Protein AF-A0A0D3KZB8-F1 (afdb_monomer)

pLDDT: mean 90.01, std 15.64, range [42.12, 98.81]

Solvent-accessible surface area (backbone atoms only — not comparable to full-atom values): 9915 Å² total; per-residue (Å²): 130,76,72,60,60,59,52,54,53,51,51,53,48,53,64,70,62,58,71,72,73,90,69,55,38,27,37,38,36,50,55,79,58,59,45,98,85,57,46,60,34,68,59,34,46,51,38,50,52,54,50,48,52,53,46,51,57,36,43,76,73,76,40,82,42,36,36,33,24,31,18,12,51,45,88,86,52,85,55,51,58,49,99,87,66,48,74,46,30,48,7,55,47,50,44,54,53,40,43,75,70,70,46,58,68,94,38,53,41,71,32,47,83,20,42,48,75,64,42,26,42,46,48,44,37,67,72,53,41,70,78,32,84,82,50,32,34,36,34,39,32,38,37,53,92,47,39,70,62,48,50,59,46,40,48,38,48,73,75,62,46,80,85,68,64,93,69,71,71,51,77,47,78,47,70,34,75,119

Structure (mmCIF, N/CA/C/O backbone):
data_AF-A0A0D3KZB8-F1
#
_entry.id   AF-A0A0D3KZB8-F1
#
loop_
_atom_site.group_PDB
_atom_site.id
_atom_site.type_symbol
_atom_site.label_atom_id
_atom_site.label_alt_id
_atom_site.label_comp_id
_atom_site.label_asym_id
_atom_site.label_entity_id
_atom_site.label_seq_id
_atom_site.pdbx_PDB_ins_code
_atom_site.Cartn_x
_atom_site.Cartn_y
_atom_site.Cartn_z
_atom_site.occupancy
_atom_site.B_iso_or_equiv
_atom_site.auth_seq_id
_atom_site.auth_comp_id
_atom_site.auth_asym_id
_atom_site.auth_atom_id
_atom_site.pdbx_PDB_model_num
ATOM 1 N N . MET A 1 1 ? -41.607 17.344 26.161 1.00 55.06 1 MET A N 1
ATOM 2 C CA . MET A 1 1 ? -40.240 17.823 25.842 1.00 55.06 1 MET A CA 1
ATOM 3 C C . MET A 1 1 ? -39.107 16.917 26.353 1.00 55.06 1 MET A C 1
ATOM 5 O O . MET A 1 1 ? -38.012 17.006 25.826 1.00 55.06 1 MET A O 1
ATOM 9 N N . PHE A 1 2 ? 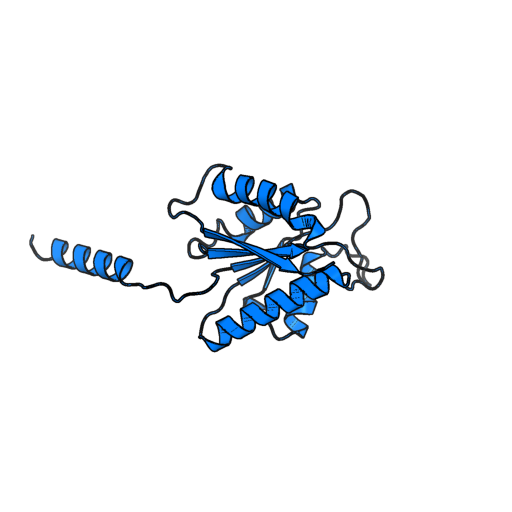-39.347 16.001 27.304 1.00 50.31 2 PHE A N 1
ATOM 10 C CA . PHE A 1 2 ? -38.291 15.230 27.991 1.00 50.31 2 PHE A CA 1
ATOM 11 C C . PHE A 1 2 ? -37.799 13.946 27.273 1.00 50.31 2 PHE A C 1
ATOM 13 O O . PHE A 1 2 ? -36.762 13.401 27.630 1.00 50.31 2 PHE A O 1
ATOM 20 N N . ARG A 1 3 ? -38.507 13.453 26.240 1.00 44.88 3 ARG A N 1
ATOM 21 C CA . ARG A 1 3 ? -38.150 12.202 25.522 1.00 44.88 3 ARG A CA 1
ATOM 22 C C . ARG A 1 3 ? -37.025 12.353 24.488 1.00 44.88 3 ARG A C 1
ATOM 24 O O . ARG A 1 3 ? -36.380 11.364 24.166 1.00 44.88 3 ARG A O 1
ATOM 31 N N . TRP A 1 4 ? -36.758 13.565 24.001 1.00 42.12 4 TRP A N 1
ATOM 32 C CA . TRP A 1 4 ? -35.741 13.806 22.965 1.00 42.12 4 TRP A CA 1
ATOM 33 C C . TRP A 1 4 ? -34.313 13.853 23.530 1.00 42.12 4 TRP A C 1
ATOM 35 O O . TRP A 1 4 ? -33.384 13.356 22.901 1.00 42.12 4 TRP A O 1
ATOM 45 N N . PHE A 1 5 ? -34.146 14.359 24.756 1.00 47.75 5 PHE A N 1
ATOM 46 C CA . PHE A 1 5 ? -32.839 14.460 25.417 1.00 47.75 5 PHE A CA 1
ATOM 47 C C . PHE A 1 5 ? -32.249 13.098 25.808 1.00 47.75 5 PHE A C 1
ATOM 49 O O . PHE A 1 5 ? -31.052 12.877 25.653 1.00 47.75 5 PHE A O 1
ATOM 56 N N . VAL A 1 6 ? -33.088 12.159 26.255 1.00 52.50 6 VAL A N 1
ATOM 57 C CA . VAL A 1 6 ? -32.642 10.803 26.626 1.00 52.50 6 VAL A CA 1
ATOM 58 C C . VAL A 1 6 ? -32.184 10.010 25.394 1.00 52.50 6 VAL A C 1
ATOM 60 O O . VAL A 1 6 ? -31.231 9.242 25.474 1.00 52.50 6 VAL A O 1
ATOM 63 N N . CYS A 1 7 ? -32.805 10.241 24.233 1.00 50.00 7 CYS A N 1
ATOM 64 C CA . CYS A 1 7 ? -32.439 9.576 22.982 1.00 50.00 7 CYS A CA 1
ATOM 65 C C . CYS A 1 7 ? -31.085 10.077 22.437 1.00 50.00 7 CYS A C 1
ATOM 67 O O . CYS A 1 7 ? -30.249 9.272 22.038 1.00 50.00 7 CYS A O 1
ATOM 69 N N . LEU A 1 8 ? -30.819 11.388 22.517 1.00 52.38 8 LEU A N 1
ATOM 70 C CA . LEU A 1 8 ? -29.533 11.991 22.129 1.00 52.38 8 LEU A CA 1
ATOM 71 C C . LEU A 1 8 ? -28.365 11.549 23.023 1.00 52.38 8 LEU A C 1
ATOM 73 O O . LEU A 1 8 ? -27.275 11.290 22.517 1.00 52.38 8 LEU A O 1
ATOM 77 N N . LEU A 1 9 ? -28.590 11.414 24.333 1.00 49.28 9 LEU A N 1
ATOM 78 C CA . LEU A 1 9 ? -27.564 10.942 25.269 1.00 49.28 9 LEU A CA 1
ATOM 79 C C . LEU A 1 9 ? -27.257 9.447 25.101 1.00 49.28 9 LEU A C 1
ATOM 81 O O . LEU A 1 9 ? -26.099 9.057 25.217 1.00 49.28 9 LEU A O 1
ATOM 85 N N . LEU A 1 10 ? -28.256 8.619 24.774 1.00 44.56 10 LEU A N 1
ATOM 86 C CA . LEU A 1 10 ? -28.048 7.198 24.469 1.00 44.56 10 LEU A CA 1
ATOM 87 C C . LEU A 1 10 ? -27.304 6.990 23.147 1.00 44.56 10 LEU A C 1
ATOM 89 O O . LEU A 1 10 ? -26.411 6.151 23.097 1.00 44.56 10 LEU A O 1
ATOM 93 N N . VAL A 1 11 ? -27.613 7.774 22.108 1.00 54.03 11 VAL A N 1
ATOM 94 C CA . VAL A 1 11 ? -26.859 7.738 20.845 1.00 54.03 11 VAL A CA 1
ATOM 95 C C . VAL A 1 11 ? -25.417 8.172 21.087 1.00 54.03 11 VAL A C 1
ATOM 97 O O . VAL A 1 11 ? -24.522 7.409 20.760 1.00 54.03 11 VAL A O 1
ATOM 100 N N . ALA A 1 12 ? -25.179 9.313 21.745 1.00 49.62 12 ALA A N 1
ATOM 101 C CA . ALA A 1 12 ? -23.827 9.796 22.039 1.00 49.62 12 ALA A CA 1
ATOM 102 C C . ALA A 1 12 ? -23.013 8.825 22.916 1.00 49.62 12 ALA A C 1
ATOM 104 O O . ALA A 1 12 ? -21.822 8.642 22.677 1.00 49.62 12 ALA A O 1
ATOM 105 N N . ALA A 1 13 ? -23.640 8.166 23.898 1.00 46.53 13 ALA A N 1
ATOM 106 C CA . ALA A 1 13 ? -22.989 7.152 24.727 1.00 46.53 13 ALA A CA 1
ATOM 107 C C . ALA A 1 13 ? -22.697 5.852 23.958 1.00 46.53 13 ALA A C 1
ATOM 109 O O . ALA A 1 13 ? -21.664 5.237 24.200 1.00 46.53 13 ALA A O 1
ATOM 110 N N . LEU A 1 14 ? -23.543 5.455 22.999 1.00 46.03 14 LEU A N 1
ATOM 111 C CA . LEU A 1 14 ? -23.272 4.333 22.091 1.00 46.03 14 LEU A CA 1
ATOM 112 C C . LEU A 1 14 ? -22.152 4.659 21.088 1.00 46.03 14 LEU A C 1
ATOM 114 O O . LEU A 1 14 ? -21.340 3.785 20.798 1.00 46.03 14 LEU A O 1
ATOM 118 N N . THR A 1 15 ? -22.032 5.911 20.628 1.00 48.31 15 THR A N 1
ATOM 119 C CA . THR A 1 15 ? -20.894 6.357 19.803 1.00 48.31 15 THR A CA 1
ATOM 120 C C . THR A 1 15 ? -19.589 6.421 20.599 1.00 48.31 15 THR A C 1
ATOM 122 O O . THR A 1 15 ? -18.534 6.099 20.063 1.00 48.31 15 THR A O 1
ATOM 125 N N . LEU A 1 16 ? -19.646 6.809 21.880 1.00 45.66 16 LEU A N 1
ATOM 126 C CA . LEU A 1 16 ? -18.473 6.901 22.761 1.00 45.66 16 LEU A CA 1
ATOM 127 C C . LEU A 1 16 ? -18.034 5.532 23.317 1.00 45.66 16 LEU A C 1
ATOM 129 O O . LEU A 1 16 ? -16.861 5.338 23.628 1.00 45.66 16 LEU A O 1
ATOM 133 N N . ALA A 1 17 ? -18.970 4.586 23.448 1.00 42.72 17 ALA A N 1
ATOM 134 C CA . ALA A 1 17 ? -18.728 3.237 23.960 1.00 42.72 17 ALA A CA 1
ATOM 135 C C . ALA A 1 17 ? -18.497 2.183 22.866 1.00 42.72 17 ALA A C 1
ATOM 137 O O . ALA A 1 17 ? -18.194 1.037 23.208 1.00 42.72 17 ALA A O 1
ATOM 138 N N . TYR A 1 18 ? -18.563 2.545 21.575 1.00 47.69 18 TYR A N 1
ATOM 139 C CA . TYR A 1 18 ? -17.959 1.740 20.512 1.00 47.69 18 TYR A CA 1
ATOM 140 C C . TYR A 1 18 ? -16.439 1.789 20.692 1.00 47.69 18 TYR A C 1
ATOM 142 O O . TYR A 1 18 ? -15.717 2.538 20.035 1.00 47.69 18 TYR A O 1
ATOM 150 N N . ARG A 1 19 ? -15.941 1.005 21.652 1.00 48.94 19 ARG A N 1
ATOM 151 C CA . ARG A 1 19 ? -14.531 0.652 21.733 1.00 48.94 19 ARG A CA 1
ATOM 152 C C . ARG A 1 19 ? -14.199 -0.026 20.413 1.00 48.94 19 ARG A C 1
ATOM 154 O O . ARG A 1 19 ? -14.490 -1.206 20.241 1.00 48.94 19 ARG A O 1
ATOM 161 N N . ARG A 1 20 ? -13.629 0.736 19.478 1.00 56.81 20 ARG A N 1
ATOM 162 C CA . ARG A 1 20 ? -13.056 0.193 18.249 1.00 56.81 20 ARG A CA 1
ATOM 163 C C . ARG A 1 20 ? -12.109 -0.929 18.654 1.00 56.81 20 ARG A C 1
ATOM 165 O O . ARG A 1 20 ? -11.173 -0.700 19.422 1.00 56.81 20 ARG A O 1
ATOM 172 N N . THR A 1 21 ? -12.363 -2.134 18.163 1.00 58.53 21 THR A N 1
ATOM 173 C CA . THR A 1 21 ? -11.478 -3.278 18.370 1.00 58.53 21 THR A CA 1
ATOM 174 C C . THR A 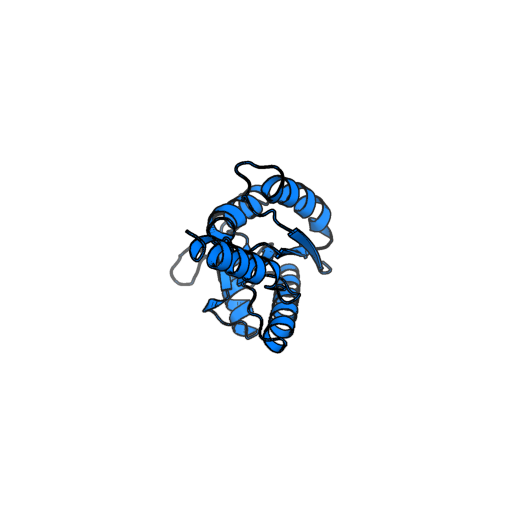1 21 ? -10.060 -2.888 17.931 1.00 58.53 21 THR A C 1
ATOM 176 O O . THR A 1 21 ? -9.925 -2.238 16.886 1.00 58.53 21 THR A O 1
ATOM 179 N N . PRO A 1 22 ? -9.006 -3.195 18.705 1.00 77.94 22 PRO A N 1
ATOM 180 C CA . PRO A 1 22 ? -7.626 -2.913 18.307 1.00 77.94 22 PRO A CA 1
ATOM 181 C C . PRO A 1 22 ? -7.304 -3.566 16.954 1.00 77.94 22 PRO A C 1
ATOM 183 O O . PRO A 1 22 ? -7.620 -4.736 16.768 1.00 77.94 22 PRO A O 1
ATOM 186 N N . GLY A 1 23 ? -6.708 -2.822 16.021 1.00 89.50 23 GLY A N 1
ATOM 187 C CA . GLY A 1 23 ? -6.358 -3.303 14.680 1.00 89.50 23 GLY A CA 1
ATOM 188 C C . GLY A 1 23 ? -6.301 -2.166 13.662 1.00 89.50 23 GLY A C 1
ATOM 189 O O . GLY A 1 23 ? -6.826 -1.083 13.917 1.00 89.50 23 GLY A O 1
ATOM 190 N N . ASP A 1 24 ? -5.662 -2.405 12.526 1.00 96.94 24 ASP A N 1
ATOM 191 C CA . ASP A 1 24 ? -5.668 -1.479 11.400 1.00 96.94 24 ASP A CA 1
ATOM 192 C C . ASP A 1 24 ? -7.055 -1.505 10.735 1.00 96.94 24 ASP A C 1
ATOM 194 O O . ASP A 1 24 ? -7.683 -2.560 10.630 1.00 96.94 24 ASP A O 1
ATOM 198 N N . ASP A 1 25 ? -7.543 -0.353 10.280 1.00 97.06 25 ASP A N 1
ATOM 199 C CA . ASP A 1 25 ? -8.731 -0.289 9.423 1.00 97.06 25 ASP A CA 1
ATOM 200 C C . ASP A 1 25 ? -8.316 -0.495 7.949 1.00 97.06 25 ASP A C 1
ATOM 202 O O . ASP A 1 25 ? -9.042 -1.111 7.166 1.00 97.06 25 ASP A O 1
ATOM 206 N N . ALA A 1 26 ? -7.108 -0.036 7.589 1.00 98.00 26 ALA A N 1
ATOM 207 C CA . ALA A 1 26 ? -6.488 -0.307 6.299 1.00 98.00 26 ALA A CA 1
ATOM 208 C C . ALA A 1 26 ? -4.960 -0.435 6.368 1.00 98.00 26 ALA A C 1
ATOM 210 O O . ALA A 1 26 ? -4.282 0.271 7.119 1.00 98.00 26 ALA A O 1
ATOM 211 N N . ILE A 1 27 ? -4.425 -1.303 5.514 1.00 98.75 27 ILE A N 1
ATOM 212 C CA . ILE A 1 27 ? -3.001 -1.569 5.326 1.00 98.75 27 ILE A CA 1
ATOM 213 C C . ILE A 1 27 ? -2.626 -1.122 3.911 1.00 98.75 27 ILE A C 1
ATOM 215 O O . ILE A 1 27 ? -3.104 -1.681 2.930 1.00 98.75 27 ILE A O 1
ATOM 219 N N . ILE A 1 28 ? -1.776 -0.112 3.782 1.00 98.81 28 ILE A N 1
ATOM 220 C CA . ILE A 1 28 ? -1.296 0.421 2.506 1.00 98.81 28 ILE A CA 1
ATOM 221 C C . ILE A 1 28 ? 0.075 -0.188 2.223 1.00 98.81 28 ILE A C 1
ATOM 223 O O . ILE A 1 28 ? 1.008 -0.002 2.999 1.00 98.81 28 ILE A O 1
ATOM 227 N N . VAL A 1 29 ? 0.213 -0.903 1.110 1.00 98.75 29 VAL A N 1
ATOM 228 C CA . VAL A 1 29 ? 1.448 -1.602 0.737 1.00 98.75 29 VAL A CA 1
ATOM 229 C C . VAL A 1 29 ? 2.059 -0.904 -0.468 1.00 98.75 29 VAL A C 1
ATOM 231 O O . VAL A 1 29 ? 1.448 -0.886 -1.537 1.00 98.75 29 VAL A O 1
ATOM 234 N N . LEU A 1 30 ? 3.256 -0.334 -0.311 1.00 98.38 30 LEU A N 1
ATOM 235 C CA . LEU A 1 30 ? 3.933 0.361 -1.406 1.00 98.38 30 LEU A CA 1
ATOM 236 C C . LEU A 1 30 ? 4.466 -0.631 -2.444 1.00 98.38 30 LEU A C 1
ATOM 238 O O . LEU A 1 30 ? 5.161 -1.595 -2.100 1.00 98.38 30 LEU A O 1
ATOM 242 N N . ALA A 1 31 ? 4.215 -0.330 -3.715 1.00 97.31 31 ALA A N 1
ATOM 243 C CA . ALA A 1 31 ? 4.865 -0.962 -4.853 1.00 97.31 31 ALA A CA 1
ATOM 244 C C . ALA A 1 31 ? 6.362 -0.593 -4.929 1.00 97.31 31 ALA A C 1
ATOM 246 O O . ALA A 1 31 ? 6.895 0.168 -4.109 1.00 97.31 31 ALA A O 1
ATOM 247 N N . GLY A 1 32 ? 7.088 -1.173 -5.879 1.00 94.44 32 GLY A N 1
ATOM 248 C CA . GLY A 1 32 ? 8.547 -1.063 -5.900 1.00 94.44 32 GLY A CA 1
ATOM 249 C C . GLY A 1 32 ? 9.230 -1.763 -7.064 1.00 94.44 32 GLY A C 1
ATOM 250 O O . GLY A 1 32 ? 10.408 -2.096 -6.944 1.00 94.44 32 GLY A O 1
ATOM 251 N N . GLY A 1 33 ? 8.511 -1.987 -8.161 1.00 93.31 33 GLY A N 1
ATOM 252 C CA . GLY A 1 33 ? 9.023 -2.662 -9.340 1.00 93.31 33 GLY A CA 1
ATOM 253 C C . GLY A 1 33 ? 8.541 -4.102 -9.483 1.00 93.31 33 GLY A C 1
ATOM 254 O O . GLY A 1 33 ? 8.233 -4.814 -8.520 1.00 93.31 33 GLY A O 1
ATOM 255 N N . VAL A 1 34 ? 8.505 -4.515 -10.741 1.00 94.94 34 VAL A N 1
ATOM 256 C CA . VAL A 1 34 ? 8.017 -5.804 -11.221 1.00 94.94 34 VAL A CA 1
ATOM 257 C C . VAL A 1 34 ? 9.039 -6.334 -12.226 1.00 94.94 34 VAL A C 1
ATOM 259 O O . VAL A 1 34 ? 9.634 -5.556 -12.975 1.00 94.94 34 VAL A O 1
ATOM 262 N N . GLY A 1 35 ? 9.272 -7.645 -12.213 1.00 93.50 35 GLY A N 1
ATOM 263 C CA . GLY A 1 35 ? 10.096 -8.324 -13.207 1.00 93.50 35 GLY A CA 1
ATOM 264 C C . GLY A 1 35 ? 9.444 -8.373 -14.590 1.00 93.50 35 GLY A C 1
ATOM 265 O O . GLY A 1 35 ? 8.258 -8.091 -14.765 1.00 93.50 35 GLY A O 1
ATOM 266 N N . ASP A 1 36 ? 10.219 -8.785 -15.591 1.00 92.19 36 ASP A N 1
ATOM 267 C CA . ASP A 1 36 ? 9.721 -8.949 -16.966 1.00 92.19 36 ASP A CA 1
ATOM 268 C C . ASP A 1 36 ? 8.632 -10.039 -17.072 1.00 92.19 36 ASP A C 1
ATOM 270 O O . ASP A 1 36 ? 7.828 -10.055 -18.003 1.00 92.19 36 ASP A O 1
ATOM 274 N N . ASP A 1 37 ? 8.570 -10.931 -16.084 1.00 94.00 37 ASP A N 1
ATOM 275 C CA . ASP A 1 37 ? 7.559 -11.975 -15.917 1.00 94.00 37 ASP A CA 1
ATOM 276 C C . ASP A 1 37 ? 6.248 -11.480 -15.278 1.00 94.00 37 ASP A C 1
ATOM 278 O O . ASP A 1 37 ? 5.303 -12.255 -15.129 1.00 94.00 37 ASP A O 1
ATOM 282 N N . GLY A 1 38 ? 6.162 -10.199 -14.907 1.00 94.00 38 GLY A N 1
ATOM 283 C CA . GLY A 1 38 ? 4.983 -9.629 -14.257 1.00 94.00 38 GLY A CA 1
ATOM 284 C C . GLY A 1 38 ? 4.894 -9.963 -12.767 1.00 94.00 38 GLY A C 1
ATOM 285 O O . GLY A 1 38 ? 3.862 -9.711 -12.138 1.00 94.00 38 GLY A O 1
ATOM 286 N N . VAL A 1 39 ? 5.956 -10.518 -12.176 1.00 96.50 39 VAL A N 1
ATOM 287 C CA . VAL A 1 39 ? 6.016 -10.824 -10.745 1.00 96.50 39 VAL A CA 1
ATOM 288 C C . VAL A 1 39 ? 6.631 -9.635 -9.997 1.00 96.50 39 VAL A C 1
ATOM 290 O O . VAL A 1 39 ? 7.695 -9.147 -10.392 1.00 96.50 39 VAL A O 1
ATOM 293 N N . PRO A 1 40 ? 6.001 -9.128 -8.916 1.00 97.50 40 PRO A N 1
ATOM 294 C CA . PRO A 1 40 ? 6.616 -8.100 -8.081 1.00 97.50 40 PRO A CA 1
ATOM 295 C C . PRO A 1 40 ? 7.999 -8.535 -7.589 1.00 97.50 40 PRO A C 1
ATOM 297 O O . PRO A 1 40 ? 8.197 -9.693 -7.223 1.00 97.50 40 PRO A O 1
ATOM 300 N N . HIS A 1 41 ? 8.961 -7.612 -7.550 1.00 96.44 41 HIS A N 1
ATOM 301 C CA . HIS A 1 41 ? 10.292 -7.932 -7.034 1.00 96.44 41 HIS A CA 1
ATOM 302 C C . HIS A 1 41 ? 10.235 -8.440 -5.587 1.00 96.44 41 HIS A C 1
ATOM 304 O O . HIS A 1 41 ? 9.329 -8.096 -4.829 1.00 96.44 41 HIS A O 1
ATOM 310 N N . GLU A 1 42 ? 11.240 -9.214 -5.170 1.00 97.06 42 GLU A N 1
ATOM 311 C CA . GLU A 1 42 ? 11.245 -9.871 -3.855 1.00 97.06 42 GLU A CA 1
ATOM 312 C C . GLU A 1 42 ? 11.091 -8.880 -2.682 1.00 97.06 42 GLU A C 1
ATOM 314 O O . GLU A 1 42 ? 10.392 -9.177 -1.715 1.00 97.06 42 GLU A O 1
ATOM 319 N N . ALA A 1 43 ? 11.624 -7.659 -2.798 1.00 95.81 43 ALA A N 1
ATOM 320 C CA . ALA A 1 43 ? 11.383 -6.599 -1.815 1.00 95.81 43 ALA A CA 1
ATOM 321 C C . ALA A 1 43 ? 9.896 -6.231 -1.679 1.00 95.81 43 ALA A C 1
ATOM 323 O O . ALA A 1 43 ? 9.406 -6.027 -0.570 1.00 95.81 43 ALA A O 1
ATOM 324 N N . VAL A 1 44 ? 9.150 -6.198 -2.785 1.00 97.56 44 VAL A N 1
ATOM 325 C CA . VAL A 1 44 ? 7.693 -6.001 -2.773 1.00 97.56 44 VAL A CA 1
ATOM 326 C C . VAL A 1 44 ? 6.995 -7.249 -2.233 1.00 97.56 44 VAL A C 1
ATOM 328 O O . VAL A 1 44 ? 6.089 -7.126 -1.413 1.00 97.56 44 VAL A O 1
ATOM 331 N N . MET A 1 45 ? 7.449 -8.451 -2.601 1.00 98.38 45 MET A N 1
ATOM 332 C CA . MET A 1 45 ? 6.896 -9.702 -2.068 1.00 98.38 45 MET A CA 1
ATOM 333 C C . MET A 1 45 ? 7.017 -9.791 -0.545 1.00 98.38 45 MET A C 1
ATOM 335 O O . MET A 1 45 ? 6.064 -10.211 0.106 1.00 98.38 45 MET A O 1
ATOM 339 N N . ARG A 1 46 ? 8.123 -9.335 0.057 1.00 98.44 46 ARG A N 1
ATOM 340 C CA . ARG A 1 46 ? 8.252 -9.258 1.522 1.00 98.44 46 ARG A CA 1
ATOM 341 C C . ARG A 1 46 ? 7.230 -8.311 2.151 1.00 98.44 46 ARG A C 1
ATOM 343 O O . ARG A 1 46 ? 6.614 -8.673 3.152 1.00 98.44 46 ARG A O 1
ATOM 350 N N . ARG A 1 47 ? 6.964 -7.155 1.531 1.00 98.62 47 ARG A N 1
ATOM 351 C CA . ARG A 1 47 ? 5.906 -6.228 1.981 1.00 98.62 47 ARG A CA 1
ATOM 352 C C . ARG A 1 47 ? 4.520 -6.876 1.897 1.00 98.62 47 ARG A C 1
ATOM 354 O O . ARG A 1 47 ? 3.716 -6.719 2.811 1.00 98.62 47 ARG A O 1
ATOM 361 N N . LEU A 1 48 ? 4.250 -7.630 0.828 1.00 98.75 48 LEU A N 1
ATOM 362 C CA . LEU A 1 48 ? 2.979 -8.338 0.635 1.00 98.75 48 LEU A CA 1
ATOM 363 C C . LEU A 1 48 ? 2.790 -9.475 1.639 1.00 98.75 48 LEU A C 1
ATOM 365 O O . LEU A 1 48 ? 1.716 -9.580 2.225 1.00 98.75 48 LEU A O 1
ATOM 369 N N . ARG A 1 49 ? 3.834 -10.272 1.907 1.00 98.69 49 ARG A N 1
ATOM 370 C CA . ARG A 1 49 ? 3.801 -11.303 2.957 1.00 98.69 49 ARG A CA 1
ATOM 371 C C . ARG A 1 49 ? 3.507 -10.677 4.317 1.00 98.69 49 ARG A C 1
ATOM 373 O O . ARG A 1 49 ? 2.611 -11.139 5.014 1.00 98.69 49 ARG A O 1
ATOM 380 N N . ARG A 1 50 ? 4.166 -9.559 4.642 1.00 98.75 50 ARG A N 1
ATOM 381 C CA . ARG A 1 50 ? 3.903 -8.816 5.878 1.00 98.75 50 ARG A CA 1
ATOM 382 C C . ARG A 1 50 ? 2.457 -8.314 5.970 1.00 98.75 50 ARG A C 1
ATOM 384 O O . ARG A 1 50 ? 1.833 -8.421 7.024 1.00 98.75 50 ARG A O 1
ATOM 391 N N . ALA A 1 51 ? 1.903 -7.801 4.873 1.00 98.75 51 ALA A N 1
ATOM 392 C CA . ALA A 1 51 ? 0.504 -7.383 4.814 1.00 98.75 51 ALA A CA 1
ATOM 393 C C . ALA A 1 51 ? -0.462 -8.562 5.018 1.00 98.75 51 ALA A C 1
ATOM 395 O O . ALA A 1 51 ? -1.416 -8.446 5.786 1.00 98.75 51 ALA A O 1
ATOM 396 N N . ALA A 1 52 ? -0.194 -9.703 4.376 1.00 98.75 52 ALA A N 1
ATOM 397 C CA . ALA A 1 52 ? -0.995 -10.917 4.503 1.00 98.75 52 ALA A CA 1
ATOM 398 C C . ALA A 1 52 ? -0.957 -11.493 5.931 1.00 98.75 52 ALA A C 1
ATOM 400 O O . ALA A 1 52 ? -1.995 -11.898 6.450 1.00 98.75 52 ALA A O 1
ATOM 401 N N . GLU A 1 53 ? 0.200 -11.470 6.600 1.00 98.44 53 GLU A N 1
ATOM 402 C CA . GLU A 1 53 ? 0.340 -11.867 8.009 1.00 98.44 53 GLU A CA 1
ATOM 403 C C . GLU A 1 53 ? -0.528 -11.009 8.937 1.00 98.44 53 GLU A C 1
ATOM 405 O O . GLU A 1 53 ? -1.266 -11.537 9.771 1.00 98.44 53 GLU A O 1
ATOM 410 N N . LEU A 1 54 ? -0.465 -9.682 8.784 1.00 98.19 54 LEU A N 1
ATOM 411 C CA . LEU A 1 54 ? -1.259 -8.743 9.581 1.00 98.19 54 LEU A CA 1
ATOM 412 C C . LEU A 1 54 ? -2.757 -8.904 9.313 1.00 98.19 54 LEU A C 1
ATOM 414 O O . LEU A 1 54 ? -3.554 -8.943 10.253 1.00 98.19 54 LEU A O 1
ATOM 418 N N . TYR A 1 55 ? -3.132 -9.063 8.043 1.00 98.50 55 TYR A N 1
ATOM 419 C CA . TYR A 1 55 ? -4.504 -9.351 7.645 1.00 98.50 55 TYR A CA 1
ATOM 420 C C . TYR A 1 55 ? -5.009 -10.647 8.284 1.00 98.50 55 TYR A C 1
ATOM 422 O O . TYR A 1 55 ? -6.072 -10.643 8.898 1.00 98.50 55 TYR A O 1
ATOM 430 N N . ALA A 1 56 ? -4.242 -11.738 8.214 1.00 98.12 56 ALA A N 1
ATOM 431 C CA . ALA A 1 56 ? -4.620 -13.022 8.796 1.00 98.12 56 ALA A CA 1
ATOM 432 C C . ALA A 1 56 ? -4.756 -12.947 10.326 1.00 98.12 56 ALA A C 1
ATOM 434 O O . ALA A 1 56 ? -5.721 -13.468 10.888 1.00 98.12 56 ALA A O 1
ATOM 435 N N . ALA A 1 57 ? -3.834 -12.255 11.004 1.00 97.12 57 ALA A N 1
ATOM 436 C CA . ALA A 1 57 ? -3.900 -12.041 12.447 1.00 97.12 57 ALA A CA 1
ATOM 437 C C . ALA A 1 57 ? -5.157 -11.250 12.852 1.00 97.12 57 ALA A C 1
ATOM 439 O O . ALA A 1 57 ? -5.834 -11.603 13.819 1.00 97.12 57 ALA A O 1
ATOM 440 N N . GLN A 1 58 ? -5.509 -10.212 12.089 1.00 96.62 58 GLN A N 1
ATOM 441 C CA . GLN A 1 58 ? -6.730 -9.439 12.311 1.00 96.62 58 GLN A CA 1
ATOM 442 C C . GLN A 1 58 ? -8.001 -10.230 11.977 1.00 96.62 58 GLN A C 1
ATOM 444 O O . GLN A 1 58 ? -8.962 -10.183 12.746 1.00 96.62 58 GLN A O 1
ATOM 449 N N . ALA A 1 59 ? -7.990 -11.013 10.898 1.00 95.94 59 ALA A N 1
ATOM 450 C CA . ALA A 1 59 ? -9.088 -11.897 10.514 1.00 95.94 59 ALA A CA 1
ATOM 451 C C . ALA A 1 59 ? -9.380 -12.949 11.589 1.00 95.94 59 ALA A C 1
ATOM 453 O O . ALA A 1 59 ? -10.545 -13.190 11.909 1.00 95.94 59 ALA A O 1
ATOM 454 N N . ALA A 1 60 ? -8.343 -13.508 12.221 1.00 95.81 60 ALA A N 1
ATOM 455 C CA . ALA A 1 60 ? -8.491 -14.420 13.355 1.00 95.81 60 ALA A CA 1
ATOM 456 C C . ALA A 1 60 ? -9.159 -13.759 14.578 1.00 95.81 60 ALA A C 1
ATOM 458 O O . ALA A 1 60 ? -9.820 -14.438 15.362 1.00 95.81 60 ALA A O 1
ATOM 459 N N . ALA A 1 61 ? -9.041 -12.435 14.719 1.00 93.88 61 ALA A N 1
ATOM 460 C CA . ALA A 1 61 ? -9.730 -11.636 15.733 1.00 93.88 61 ALA A CA 1
ATOM 461 C C . ALA A 1 61 ? -11.116 -11.121 15.280 1.00 93.88 61 ALA A C 1
ATOM 463 O O . ALA A 1 61 ? -11.732 -10.315 15.978 1.00 93.88 61 ALA A O 1
ATOM 464 N N . GLY A 1 62 ? -11.615 -11.565 14.119 1.00 94.44 62 GLY A N 1
ATOM 465 C CA . GLY A 1 62 ? -12.904 -11.148 13.560 1.00 94.44 62 GLY A CA 1
ATOM 466 C C . GLY A 1 62 ? -12.894 -9.770 12.890 1.00 94.44 62 GLY A C 1
ATOM 467 O O . GLY A 1 62 ? -13.960 -9.211 12.635 1.00 94.44 62 GLY A O 1
ATOM 468 N N . LEU A 1 63 ? -11.715 -9.210 12.608 1.00 94.69 63 LEU A N 1
ATOM 469 C CA . LEU A 1 63 ? -11.545 -7.930 11.918 1.00 94.69 63 LEU A CA 1
ATOM 470 C C . LEU A 1 63 ? -11.198 -8.141 10.452 1.00 94.69 63 LEU A C 1
ATOM 472 O O . LEU A 1 63 ? -10.570 -9.130 10.094 1.00 94.69 63 LEU A O 1
ATOM 476 N N . ARG A 1 64 ? -11.560 -7.185 9.597 1.00 94.31 64 ARG A N 1
ATOM 477 C CA . ARG A 1 64 ? -11.251 -7.240 8.164 1.00 94.31 64 ARG A CA 1
ATOM 478 C C . ARG A 1 64 ? -10.660 -5.912 7.693 1.00 94.31 64 ARG A C 1
ATOM 480 O O . ARG A 1 64 ? -11.420 -5.051 7.254 1.00 94.31 64 ARG A O 1
ATOM 487 N N . PRO A 1 65 ? -9.340 -5.703 7.847 1.00 97.19 65 PRO A N 1
ATOM 488 C CA . PRO A 1 65 ? -8.705 -4.515 7.297 1.00 97.19 65 PRO A CA 1
ATOM 489 C C . PRO A 1 65 ? -8.733 -4.579 5.770 1.00 97.19 65 PRO A C 1
ATOM 491 O O . PRO A 1 65 ? -8.514 -5.644 5.192 1.00 97.19 65 PRO A O 1
ATOM 494 N N . GLY A 1 66 ? -8.941 -3.439 5.112 1.00 98.44 66 GLY A N 1
ATOM 495 C CA . GLY A 1 66 ? -8.673 -3.349 3.678 1.00 98.44 66 GLY A CA 1
ATOM 496 C C . GLY A 1 66 ? -7.168 -3.341 3.410 1.00 98.44 66 GLY A C 1
ATOM 497 O O . GLY A 1 66 ? -6.425 -2.678 4.130 1.00 98.44 66 GLY A O 1
ATOM 498 N N . ILE A 1 67 ? -6.700 -4.025 2.370 1.00 98.81 67 ILE A N 1
ATOM 499 C CA . ILE A 1 67 ? -5.317 -3.914 1.893 1.00 98.81 67 ILE A CA 1
ATOM 500 C C . ILE A 1 67 ? -5.300 -3.089 0.611 1.00 98.81 67 ILE A C 1
ATOM 502 O O . ILE A 1 67 ? -5.857 -3.499 -0.402 1.00 98.81 67 ILE A O 1
ATOM 506 N N . VAL A 1 68 ? -4.648 -1.929 0.639 1.00 98.81 68 VAL A N 1
ATOM 507 C CA . VAL A 1 68 ? -4.461 -1.057 -0.523 1.00 98.81 68 VAL A CA 1
ATOM 508 C C . VAL A 1 68 ? -3.094 -1.337 -1.141 1.00 98.81 68 VAL A C 1
ATOM 510 O O . VAL A 1 68 ? -2.065 -0.916 -0.611 1.00 98.81 68 VAL A O 1
ATOM 513 N N . CYS A 1 69 ? -3.069 -2.021 -2.282 1.00 98.81 69 CYS A N 1
ATOM 514 C CA . CYS A 1 69 ? -1.889 -2.108 -3.135 1.00 98.81 69 CYS A CA 1
ATOM 515 C C . CYS A 1 69 ? -1.661 -0.748 -3.800 1.00 98.81 69 CYS A C 1
ATOM 517 O O . CYS A 1 69 ? -2.551 -0.242 -4.486 1.00 98.81 69 CYS A O 1
ATOM 519 N N . ASN A 1 70 ? -0.494 -0.146 -3.578 1.00 98.44 70 ASN A N 1
ATOM 520 C CA . ASN A 1 70 ? -0.272 1.264 -3.870 1.00 98.44 70 ASN A CA 1
ATOM 521 C C . ASN A 1 70 ? 0.926 1.501 -4.794 1.00 98.44 70 ASN A C 1
ATOM 523 O O . ASN A 1 70 ? 2.080 1.424 -4.364 1.00 98.44 70 ASN A O 1
ATOM 527 N N . GLY A 1 71 ? 0.632 1.824 -6.051 1.00 97.50 71 GLY A N 1
ATOM 528 C CA . GLY A 1 71 ? 1.615 2.142 -7.080 1.00 97.50 71 GLY A CA 1
ATOM 529 C C . GLY A 1 71 ? 1.199 1.616 -8.450 1.00 97.50 71 GLY A C 1
ATOM 530 O O . GLY A 1 71 ? 0.931 0.428 -8.628 1.00 97.50 71 GLY A O 1
ATOM 531 N N . GLY A 1 72 ? 1.173 2.492 -9.446 1.00 95.94 72 GLY A N 1
ATOM 532 C CA . GLY A 1 72 ? 0.945 2.148 -10.847 1.00 95.94 72 GLY A CA 1
ATOM 533 C C . GLY A 1 72 ? 2.209 1.730 -11.595 1.00 95.94 72 GLY A C 1
ATOM 534 O O . GLY A 1 72 ? 2.154 0.791 -12.389 1.00 95.94 72 GLY A O 1
ATOM 535 N N . GLY A 1 73 ? 3.331 2.404 -11.356 1.00 93.12 73 GLY A N 1
ATOM 536 C CA . GLY A 1 73 ? 4.604 2.140 -12.022 1.00 93.12 73 GLY A CA 1
ATOM 537 C C . GLY A 1 73 ? 5.657 3.199 -11.709 1.00 93.12 73 GLY A C 1
ATOM 538 O O . GLY A 1 73 ? 5.705 3.747 -10.609 1.00 93.12 73 GLY A O 1
ATOM 539 N N . THR A 1 74 ? 6.509 3.497 -12.688 1.00 90.12 74 THR A N 1
ATOM 540 C CA . THR A 1 74 ? 7.513 4.563 -12.605 1.00 90.12 74 THR A CA 1
ATOM 541 C C . THR A 1 74 ? 7.515 5.396 -13.879 1.00 90.12 74 THR A C 1
ATOM 543 O O . THR A 1 74 ? 7.271 4.891 -14.971 1.00 90.12 74 THR A O 1
ATOM 546 N N . THR A 1 75 ? 7.868 6.673 -13.763 1.00 89.75 75 THR A N 1
ATOM 547 C CA . THR A 1 75 ? 8.053 7.575 -14.909 1.00 89.75 75 THR A CA 1
ATOM 548 C C . THR A 1 75 ? 9.252 7.216 -15.795 1.00 89.75 75 THR A C 1
ATOM 550 O O . THR A 1 75 ? 9.371 7.733 -16.905 1.00 89.75 75 THR A O 1
ATOM 553 N N . HIS A 1 76 ? 10.157 6.347 -15.331 1.00 89.00 76 HIS A N 1
ATOM 554 C CA . HIS A 1 76 ? 11.429 6.063 -16.005 1.00 89.00 76 HIS A CA 1
ATOM 555 C C . HIS A 1 76 ? 11.467 4.736 -16.774 1.00 89.00 76 HIS A C 1
ATOM 557 O O . HIS A 1 76 ? 12.457 4.462 -17.453 1.00 89.00 76 HIS A O 1
ATOM 563 N N . LYS A 1 77 ? 10.434 3.895 -16.659 1.00 88.44 77 LYS A N 1
ATOM 564 C CA . LYS A 1 77 ? 10.349 2.589 -17.327 1.00 88.44 77 LYS A CA 1
ATOM 565 C C . LYS A 1 77 ? 8.903 2.301 -17.743 1.00 88.44 77 LYS A C 1
ATOM 567 O O . LYS A 1 77 ? 7.991 2.705 -17.026 1.00 88.44 77 LYS A O 1
ATOM 572 N N . PRO A 1 78 ? 8.673 1.599 -18.865 1.00 90.38 78 PRO A N 1
ATOM 573 C CA . PRO A 1 78 ? 7.333 1.156 -19.235 1.00 90.38 78 PRO A CA 1
ATOM 574 C C . PRO A 1 78 ? 6.713 0.257 -18.160 1.00 90.38 78 PRO A C 1
ATOM 576 O O . PRO A 1 78 ? 7.422 -0.496 -17.491 1.00 90.38 78 PRO A O 1
ATOM 579 N N . LYS A 1 79 ? 5.383 0.303 -18.034 1.00 93.94 79 LYS A N 1
ATOM 580 C CA . LYS A 1 79 ? 4.628 -0.678 -17.242 1.00 93.94 79 LYS A CA 1
ATOM 581 C C . LYS A 1 79 ? 4.744 -2.055 -17.892 1.00 93.94 79 LYS A C 1
ATOM 583 O O . LYS A 1 79 ? 4.861 -2.155 -19.115 1.00 93.94 79 LYS A O 1
ATOM 588 N N . TRP A 1 80 ? 4.669 -3.102 -17.077 1.00 95.94 80 TRP A N 1
ATOM 589 C CA . TRP A 1 80 ? 4.543 -4.460 -17.591 1.00 95.94 80 TRP A CA 1
ATOM 590 C C . TRP A 1 80 ? 3.265 -4.582 -18.432 1.00 95.94 80 TRP A C 1
ATOM 592 O O . TRP A 1 80 ? 2.233 -3.994 -18.093 1.00 95.94 80 TRP A O 1
ATOM 602 N N . VAL A 1 81 ? 3.339 -5.323 -19.534 1.00 96.56 81 VAL A N 1
ATOM 603 C CA . VAL A 1 81 ? 2.214 -5.544 -20.449 1.00 96.56 81 VAL A CA 1
ATOM 604 C C . VAL A 1 81 ? 1.788 -7.001 -20.409 1.00 96.56 81 VAL A C 1
ATOM 606 O O . VAL A 1 81 ? 2.630 -7.897 -20.411 1.00 96.56 81 VAL A O 1
ATOM 609 N N . ASP A 1 82 ? 0.480 -7.237 -20.372 1.00 95.31 82 ASP A N 1
ATOM 610 C CA . ASP A 1 82 ? -0.053 -8.594 -20.409 1.00 95.31 82 ASP A CA 1
ATOM 611 C C . ASP A 1 82 ? 0.033 -9.225 -21.808 1.00 95.31 82 ASP A C 1
ATOM 613 O O . ASP A 1 82 ? 0.436 -8.598 -22.789 1.00 95.31 82 ASP A O 1
ATOM 617 N N . ALA A 1 83 ? -0.376 -10.492 -21.912 1.00 95.06 83 ALA A N 1
ATOM 618 C CA . ALA A 1 83 ? -0.368 -11.235 -23.172 1.00 95.06 83 ALA A CA 1
ATOM 619 C C . ALA A 1 83 ? -1.244 -10.606 -24.277 1.00 95.06 83 ALA A C 1
ATOM 621 O O . ALA A 1 83 ? -1.074 -10.940 -25.448 1.00 95.06 83 ALA A O 1
ATOM 622 N N . ASN A 1 84 ? -2.166 -9.705 -23.922 1.00 96.44 84 ASN A N 1
ATOM 623 C CA . ASN A 1 84 ? -3.021 -8.978 -24.858 1.00 96.44 84 ASN A CA 1
ATOM 624 C C . ASN A 1 84 ? -2.481 -7.569 -25.174 1.00 96.44 84 ASN A C 1
ATOM 626 O O . ASN A 1 84 ? -3.105 -6.832 -25.937 1.00 96.44 84 ASN A O 1
ATOM 630 N N . GLY A 1 85 ? -1.332 -7.186 -24.608 1.00 95.25 85 GLY A N 1
ATOM 631 C CA . GLY A 1 85 ? -0.698 -5.887 -24.814 1.00 95.25 85 GLY A CA 1
ATOM 632 C C . GLY A 1 85 ? -1.244 -4.763 -23.931 1.00 95.25 85 GLY A C 1
ATOM 633 O O . GLY A 1 85 ? -0.950 -3.596 -24.198 1.00 95.25 85 GLY A O 1
ATOM 634 N N . TYR A 1 86 ? -2.022 -5.066 -22.887 1.00 95.62 86 TYR A N 1
ATOM 635 C CA . TYR A 1 86 ? -2.501 -4.047 -21.954 1.00 95.62 86 TYR A CA 1
ATOM 636 C C . TYR A 1 86 ? -1.468 -3.772 -20.866 1.00 95.62 86 TYR A C 1
ATOM 638 O O . TYR A 1 86 ? -0.975 -4.691 -20.216 1.00 95.62 86 TYR A O 1
ATOM 646 N N . ALA A 1 87 ? -1.177 -2.491 -20.631 1.00 95.44 87 ALA A N 1
ATOM 647 C CA . ALA A 1 87 ? -0.359 -2.067 -19.502 1.00 95.44 87 ALA A CA 1
ATOM 648 C C . ALA A 1 87 ? -1.070 -2.396 -18.182 1.00 95.44 87 ALA A C 1
ATOM 650 O O . ALA A 1 87 ? -2.187 -1.933 -17.940 1.00 95.44 87 ALA A O 1
ATOM 651 N N . VAL A 1 88 ? -0.407 -3.162 -17.318 1.00 97.38 88 VAL A N 1
ATOM 652 C CA . VAL A 1 88 ? -0.934 -3.551 -16.009 1.00 97.38 88 VAL A CA 1
ATOM 653 C C . VAL A 1 88 ? -0.205 -2.762 -14.922 1.00 97.38 88 VAL A C 1
ATOM 655 O O . VAL A 1 88 ? 1.027 -2.772 -14.890 1.00 97.38 88 VAL A O 1
ATOM 658 N N . PRO A 1 89 ? -0.925 -2.070 -14.022 1.00 97.25 89 PRO A N 1
ATOM 659 C CA . PRO A 1 89 ? -0.286 -1.360 -12.924 1.00 97.25 89 PRO A CA 1
ATOM 660 C C . PRO A 1 89 ? 0.319 -2.337 -11.910 1.00 97.25 89 PRO A C 1
ATOM 662 O O . PRO A 1 89 ? -0.269 -3.388 -11.635 1.00 97.25 89 PRO A O 1
ATOM 665 N N . GLU A 1 90 ? 1.448 -1.965 -11.299 1.00 98.00 90 GLU A N 1
ATOM 666 C CA . GLU A 1 90 ? 2.132 -2.799 -10.294 1.00 98.00 90 GLU A CA 1
ATOM 667 C C . GLU A 1 90 ? 1.177 -3.235 -9.170 1.00 98.00 90 GLU A C 1
ATOM 669 O O . GLU A 1 90 ? 1.145 -4.406 -8.791 1.00 98.00 90 GLU A O 1
ATOM 674 N N . ALA A 1 91 ? 0.312 -2.330 -8.706 1.00 98.31 91 ALA A N 1
ATOM 675 C CA . ALA A 1 91 ? -0.689 -2.603 -7.683 1.00 98.31 91 ALA A CA 1
ATOM 676 C C . ALA A 1 91 ? -1.678 -3.724 -8.053 1.00 98.31 91 ALA A C 1
ATOM 678 O O . ALA A 1 91 ? -2.099 -4.474 -7.174 1.00 98.31 91 ALA A O 1
ATOM 679 N N . ALA A 1 92 ? -2.037 -3.890 -9.330 1.00 98.25 92 ALA A N 1
ATOM 680 C CA . ALA A 1 92 ? -2.901 -4.999 -9.744 1.00 98.25 92 ALA A CA 1
ATOM 681 C C . ALA A 1 92 ? -2.160 -6.345 -9.684 1.00 98.25 92 ALA A C 1
ATOM 683 O O . ALA A 1 92 ? -2.746 -7.362 -9.313 1.00 98.25 92 ALA A O 1
ATOM 684 N N . LEU A 1 93 ? -0.863 -6.354 -10.003 1.00 98.38 93 LEU A N 1
ATOM 685 C CA . LEU A 1 93 ? -0.015 -7.544 -9.889 1.00 98.38 93 LEU A CA 1
ATOM 686 C C . LEU A 1 93 ? 0.207 -7.921 -8.420 1.00 98.38 93 LEU A C 1
ATOM 688 O O . LEU A 1 93 ? 0.126 -9.095 -8.069 1.00 98.38 93 LEU A O 1
ATOM 692 N N . MET A 1 94 ? 0.387 -6.928 -7.547 1.00 98.75 94 MET A N 1
ATOM 693 C CA . MET A 1 94 ? 0.421 -7.115 -6.093 1.00 98.75 94 MET A CA 1
ATOM 694 C C . MET A 1 94 ? -0.883 -7.719 -5.554 1.00 98.75 94 MET A C 1
ATOM 696 O O . MET A 1 94 ? -0.832 -8.640 -4.741 1.00 98.75 94 MET A O 1
ATOM 700 N N . GLY A 1 95 ? -2.042 -7.249 -6.031 1.00 98.69 95 GLY A N 1
ATOM 701 C CA . GLY A 1 95 ? -3.346 -7.784 -5.632 1.00 98.69 95 GLY A CA 1
ATOM 702 C C . GLY A 1 95 ? -3.475 -9.283 -5.914 1.00 98.69 95 GLY A C 1
ATOM 703 O O . GLY A 1 95 ? -3.826 -10.045 -5.016 1.00 98.69 95 GLY A O 1
ATOM 704 N N . LYS A 1 96 ? -3.054 -9.731 -7.106 1.00 98.38 96 LYS A N 1
ATOM 705 C CA . LYS A 1 96 ? -3.027 -11.164 -7.459 1.00 98.38 96 LYS A CA 1
ATOM 706 C C . LYS A 1 96 ? -2.171 -11.994 -6.501 1.00 98.38 96 LYS A C 1
ATOM 708 O O . LYS A 1 96 ? -2.531 -13.122 -6.172 1.00 98.38 96 LYS A O 1
ATOM 713 N N . GLN A 1 97 ? -1.040 -11.449 -6.052 1.00 98.69 97 GLN A N 1
ATOM 714 C CA . GLN A 1 97 ? -0.174 -12.133 -5.091 1.00 98.69 97 GLN A CA 1
ATOM 715 C C . GLN A 1 97 ? -0.830 -12.237 -3.708 1.00 98.69 97 GLN A C 1
ATOM 717 O O . GLN A 1 97 ? -0.730 -13.282 -3.075 1.00 98.69 97 GLN A O 1
ATOM 722 N N . LEU A 1 98 ? -1.546 -11.205 -3.250 1.00 98.81 98 LEU A N 1
ATOM 723 C CA . LEU A 1 98 ? -2.290 -11.259 -1.984 1.00 98.81 98 LEU A CA 1
ATOM 724 C C . LEU A 1 98 ? -3.444 -12.263 -2.030 1.00 98.81 98 LEU A C 1
ATOM 726 O O . LEU A 1 98 ? -3.630 -13.012 -1.071 1.00 98.81 98 LEU A O 1
ATOM 730 N N . GLU A 1 99 ? -4.179 -12.328 -3.143 1.00 98.69 99 GLU A N 1
ATOM 731 C CA . GLU A 1 99 ? -5.205 -13.358 -3.348 1.00 98.69 99 GLU A CA 1
ATOM 732 C C . GLU A 1 99 ? -4.596 -14.764 -3.263 1.00 98.69 99 GLU A C 1
ATOM 734 O O . GLU A 1 99 ? -5.117 -15.628 -2.557 1.00 98.69 99 GLU A O 1
ATOM 739 N N . ALA A 1 100 ? -3.439 -14.980 -3.900 1.00 98.44 100 ALA A N 1
ATOM 740 C CA . ALA A 1 100 ? -2.705 -16.244 -3.815 1.00 98.44 100 ALA A CA 1
ATOM 741 C C . ALA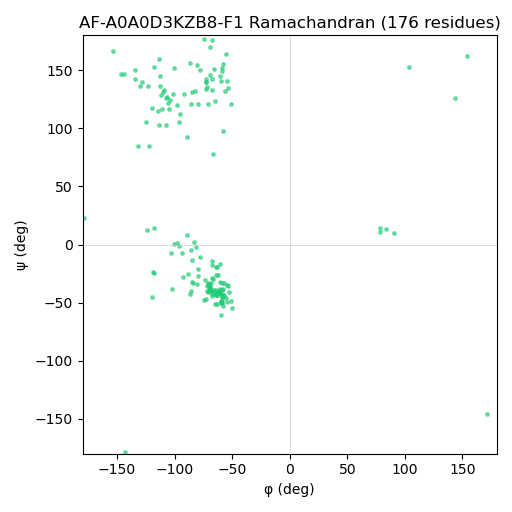 A 1 100 ? -2.203 -16.562 -2.390 1.00 98.44 100 ALA A C 1
ATOM 743 O O . ALA A 1 100 ? -2.045 -17.732 -2.043 1.00 98.44 100 ALA A O 1
ATOM 744 N N . MET A 1 101 ? -1.989 -15.544 -1.551 1.00 98.50 101 MET A N 1
ATOM 745 C CA . MET A 1 101 ? -1.650 -15.679 -0.126 1.00 98.50 101 MET A CA 1
ATOM 746 C C . MET A 1 101 ? -2.883 -15.874 0.777 1.00 98.50 101 MET A C 1
ATOM 748 O O . MET A 1 101 ? -2.736 -15.981 1.994 1.00 98.50 101 MET A O 1
ATOM 752 N N . GLY A 1 102 ? -4.093 -15.943 0.211 1.00 98.19 102 GLY A N 1
ATOM 753 C CA . GLY A 1 102 ? -5.331 -16.211 0.945 1.00 98.19 102 GLY A CA 1
ATOM 754 C C . GLY A 1 102 ? -6.064 -14.968 1.457 1.00 98.19 102 GLY A C 1
ATOM 755 O O . GLY A 1 102 ? -7.023 -15.104 2.220 1.00 98.19 102 GLY A O 1
ATOM 756 N N . VAL A 1 103 ? -5.659 -13.764 1.044 1.00 98.62 103 VAL A N 1
ATOM 757 C CA . VAL A 1 103 ? -6.431 -12.544 1.311 1.00 98.62 103 VAL A CA 1
ATOM 758 C C . VAL A 1 103 ? -7.686 -12.546 0.433 1.00 98.62 103 VAL A C 1
ATOM 760 O O . VAL A 1 103 ? -7.632 -12.867 -0.753 1.00 98.62 103 VAL A O 1
ATOM 763 N N . ARG A 1 104 ? -8.843 -12.194 1.004 1.00 98.38 104 ARG A N 1
ATOM 764 C CA . ARG A 1 104 ? -10.105 -12.141 0.252 1.00 98.38 104 ARG A CA 1
ATOM 765 C C . ARG A 1 104 ? -10.056 -11.009 -0.774 1.00 98.38 104 ARG A C 1
ATOM 767 O O . ARG A 1 104 ? -9.767 -9.873 -0.412 1.00 98.38 104 ARG A O 1
ATOM 774 N N . ALA A 1 105 ? -10.452 -11.292 -2.014 1.00 98.31 105 ALA A N 1
ATOM 775 C CA . ALA A 1 105 ? -10.489 -10.299 -3.092 1.00 98.31 105 ALA A CA 1
ATOM 776 C C . ALA A 1 105 ? -11.299 -9.034 -2.739 1.00 98.31 105 ALA A C 1
ATOM 778 O O . ALA A 1 105 ? -10.907 -7.930 -3.094 1.00 98.31 105 ALA A O 1
ATOM 779 N N . GLU A 1 106 ? -12.397 -9.174 -1.989 1.00 98.25 106 GLU A N 1
ATOM 780 C CA . GLU A 1 106 ? -13.243 -8.048 -1.551 1.00 98.25 106 GLU A CA 1
ATOM 781 C C . GLU A 1 106 ? -12.571 -7.101 -0.540 1.00 98.25 106 GLU A C 1
ATOM 783 O O . GLU A 1 106 ? -13.032 -5.976 -0.353 1.00 98.25 106 GLU A O 1
ATOM 788 N N . ASP A 1 107 ? -11.490 -7.548 0.101 1.00 98.56 107 ASP A N 1
ATOM 789 C CA . ASP A 1 107 ? -10.706 -6.744 1.035 1.00 98.56 107 ASP A CA 1
ATOM 790 C C . ASP A 1 107 ? -9.428 -6.185 0.367 1.00 98.56 107 ASP A C 1
ATOM 792 O O . ASP A 1 107 ? -8.667 -5.472 1.019 1.00 98.56 107 ASP A O 1
ATOM 796 N N . ILE A 1 108 ? -9.184 -6.465 -0.923 1.00 98.81 108 ILE A N 1
ATOM 797 C CA . ILE A 1 108 ? -8.030 -5.961 -1.682 1.00 98.81 108 ILE A CA 1
ATOM 798 C C . ILE A 1 108 ? -8.451 -4.790 -2.570 1.00 98.81 108 ILE A C 1
ATOM 800 O O . ILE A 1 108 ? -9.384 -4.868 -3.366 1.00 98.81 108 ILE A O 1
ATOM 804 N N . TYR A 1 109 ? -7.702 -3.698 -2.472 1.00 98.62 109 TYR A N 1
ATOM 805 C CA . TYR A 1 109 ? -7.937 -2.454 -3.186 1.00 98.62 109 TYR A CA 1
ATOM 806 C C . TYR A 1 109 ? -6.707 -2.085 -4.004 1.00 98.62 109 TYR A C 1
ATOM 808 O O . TYR A 1 109 ? -5.578 -2.154 -3.525 1.00 98.62 109 TYR A O 1
ATOM 816 N N . VAL A 1 110 ? -6.924 -1.655 -5.244 1.00 98.31 110 VAL A N 1
ATOM 817 C CA . VAL A 1 110 ? -5.850 -1.296 -6.174 1.00 98.31 110 VAL A CA 1
ATOM 818 C C . VAL A 1 110 ? -5.813 0.217 -6.354 1.00 98.31 110 VAL A C 1
ATOM 820 O O . VAL A 1 110 ? -6.813 0.842 -6.710 1.00 98.31 110 VAL A O 1
ATOM 823 N N . GLU A 1 111 ? -4.650 0.815 -6.131 1.00 98.06 111 GLU A N 1
ATOM 824 C CA . GLU A 1 111 ? -4.313 2.164 -6.574 1.00 98.06 111 GLU A CA 1
ATOM 825 C C . GLU A 1 111 ? -3.195 2.054 -7.617 1.00 98.06 111 GLU A C 1
ATOM 827 O O . GLU A 1 111 ? -2.048 1.784 -7.274 1.00 98.06 111 GLU A O 1
ATOM 832 N N . GLY A 1 112 ? -3.557 2.198 -8.896 1.00 96.75 112 GLY A N 1
ATOM 833 C CA . GLY A 1 112 ? -2.656 1.988 -10.035 1.00 96.75 112 GLY A CA 1
ATOM 834 C C . GLY A 1 112 ? -2.420 3.219 -10.915 1.00 96.75 112 GLY A C 1
ATOM 835 O O . GLY A 1 112 ? -1.955 3.064 -12.047 1.00 96.75 112 GLY A O 1
ATOM 836 N N . TYR A 1 113 ? -2.784 4.416 -10.445 1.00 96.00 113 TYR A N 1
ATOM 837 C CA . TYR A 1 113 ? -2.677 5.667 -11.206 1.00 96.00 113 TYR A CA 1
ATOM 838 C C . TYR A 1 113 ? -1.365 6.404 -10.951 1.00 96.00 113 TYR A C 1
ATOM 840 O O . TYR A 1 113 ? -0.897 7.142 -11.814 1.00 96.00 113 TYR A O 1
ATOM 848 N N . SER A 1 114 ? -0.791 6.223 -9.769 1.00 96.94 114 SER A N 1
ATOM 849 C CA . SER A 1 114 ? 0.458 6.847 -9.358 1.00 96.94 114 SER A CA 1
ATO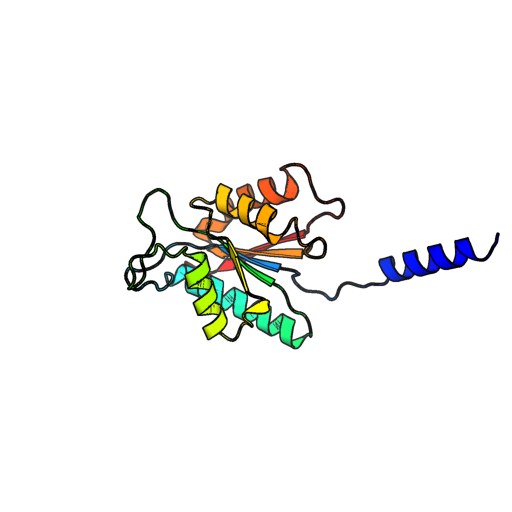M 850 C C . SER A 1 114 ? 1.687 6.245 -10.053 1.00 96.94 114 SER A C 1
ATOM 852 O O . SER A 1 114 ? 1.800 5.032 -10.192 1.00 96.94 114 SER A O 1
ATOM 854 N N . ASP A 1 115 ? 2.650 7.084 -10.444 1.00 95.75 115 ASP A N 1
ATOM 855 C CA . ASP A 1 115 ? 3.943 6.637 -10.997 1.00 95.75 115 ASP A CA 1
ATOM 856 C C . ASP A 1 115 ? 5.147 7.203 -10.195 1.00 95.75 115 ASP A C 1
ATOM 858 O O . ASP A 1 115 ? 6.299 7.153 -10.639 1.00 95.75 115 ASP A O 1
ATOM 862 N N . ASP A 1 116 ? 4.887 7.765 -9.006 1.00 95.38 116 ASP A N 1
ATOM 863 C CA . ASP A 1 116 ? 5.882 8.297 -8.069 1.00 95.38 116 ASP A CA 1
ATOM 864 C C . ASP A 1 116 ? 5.382 8.255 -6.609 1.00 95.38 116 ASP A C 1
ATOM 866 O O . ASP A 1 116 ? 4.197 8.081 -6.339 1.00 95.38 116 ASP A O 1
ATOM 870 N N . THR A 1 117 ? 6.279 8.450 -5.634 1.00 94.94 117 THR A N 1
ATOM 871 C CA . THR A 1 117 ? 5.939 8.310 -4.204 1.00 94.94 117 THR A CA 1
ATOM 872 C C . THR A 1 117 ? 4.956 9.371 -3.675 1.00 94.94 117 THR A C 1
ATOM 874 O O . THR A 1 117 ? 4.207 9.080 -2.742 1.00 94.94 117 THR A O 1
ATOM 877 N N . ILE A 1 118 ? 4.933 10.588 -4.231 1.00 97.44 118 ILE A N 1
ATOM 878 C CA . ILE A 1 118 ? 3.956 11.620 -3.839 1.00 97.44 118 ILE A CA 1
ATOM 879 C C . ILE A 1 118 ? 2.578 11.244 -4.383 1.00 97.44 118 ILE A C 1
ATOM 881 O O . ILE A 1 118 ? 1.598 11.258 -3.636 1.00 97.44 118 ILE A O 1
ATOM 885 N N . GLY A 1 119 ? 2.520 10.856 -5.658 1.00 97.31 119 GLY A N 1
ATOM 886 C CA . GLY A 1 119 ? 1.327 10.340 -6.313 1.00 97.31 119 GLY A CA 1
ATOM 887 C C . GLY A 1 119 ? 0.757 9.143 -5.563 1.00 97.31 119 GLY A C 1
ATOM 888 O O . GLY A 1 119 ? -0.433 9.132 -5.271 1.00 97.31 119 GLY A O 1
ATOM 889 N N . ASN A 1 120 ? 1.605 8.193 -5.167 1.00 97.75 120 ASN A N 1
ATOM 890 C CA . ASN A 1 120 ? 1.236 7.034 -4.357 1.00 97.75 120 ASN A CA 1
ATOM 891 C C . ASN A 1 120 ? 0.432 7.454 -3.117 1.00 97.75 120 ASN A C 1
ATOM 893 O O . ASN A 1 120 ? -0.695 6.998 -2.920 1.00 97.75 120 ASN A O 1
ATOM 897 N N . ALA A 1 121 ? 0.975 8.364 -2.303 1.00 98.06 121 ALA A N 1
ATOM 898 C CA . ALA A 1 121 ? 0.299 8.833 -1.097 1.00 98.06 121 ALA A CA 1
ATOM 899 C C . ALA A 1 121 ? -1.004 9.586 -1.416 1.00 98.06 121 ALA A C 1
ATOM 901 O O . ALA A 1 121 ? -2.025 9.373 -0.757 1.00 98.06 121 ALA A O 1
ATOM 902 N N . PHE A 1 122 ? -0.981 10.461 -2.428 1.00 98.00 122 PHE A N 1
ATOM 903 C CA . PHE A 1 122 ? -2.135 11.273 -2.811 1.00 98.00 122 PHE A CA 1
ATOM 904 C C . PHE A 1 122 ? -3.291 10.416 -3.335 1.00 98.00 122 PHE A C 1
ATOM 906 O O . PHE A 1 122 ? -4.407 10.527 -2.828 1.00 98.00 122 PHE A O 1
ATOM 913 N N . PHE A 1 123 ? -3.033 9.531 -4.299 1.00 98.19 123 PHE A N 1
ATOM 914 C CA . PHE A 1 123 ? -4.055 8.680 -4.902 1.00 98.19 123 PHE A CA 1
ATOM 915 C C . PHE A 1 123 ? -4.577 7.626 -3.928 1.00 98.19 123 PHE A C 1
ATOM 917 O O . PHE A 1 123 ? -5.791 7.432 -3.881 1.00 98.19 123 PHE A O 1
ATOM 924 N N . ALA A 1 124 ? -3.727 7.031 -3.075 1.00 97.88 124 ALA A N 1
ATOM 925 C CA . ALA A 1 124 ? -4.213 6.154 -2.005 1.00 97.88 124 ALA A CA 1
ATOM 926 C C . ALA A 1 124 ? -5.242 6.887 -1.149 1.00 97.88 124 ALA A C 1
ATOM 928 O O . ALA A 1 124 ? -6.349 6.390 -0.927 1.00 97.88 124 ALA A O 1
ATOM 929 N N . ARG A 1 125 ? -4.894 8.104 -0.717 1.00 96.19 125 ARG A N 1
ATOM 930 C CA . ARG A 1 125 ? -5.770 8.930 0.099 1.00 96.19 125 ARG A CA 1
ATOM 931 C C . ARG A 1 125 ? -7.091 9.228 -0.607 1.00 96.19 125 ARG A C 1
ATOM 933 O O . ARG A 1 125 ? -8.133 8.867 -0.070 1.00 96.19 125 ARG A O 1
ATOM 940 N N . VAL A 1 126 ? -7.070 9.881 -1.767 1.00 95.25 126 VAL A N 1
ATOM 941 C CA . VAL A 1 126 ? -8.306 10.409 -2.372 1.00 95.25 126 VAL A CA 1
ATOM 942 C C . VAL A 1 126 ? -9.187 9.317 -2.977 1.00 95.25 126 VAL A C 1
ATOM 944 O O . VAL A 1 126 ? -10.406 9.456 -2.973 1.00 95.25 126 VAL A O 1
ATOM 947 N N . MET A 1 127 ? -8.598 8.221 -3.468 1.00 96.19 127 MET A N 1
ATOM 948 C CA . MET A 1 127 ? -9.364 7.133 -4.081 1.00 96.19 127 MET A CA 1
ATOM 949 C C . MET A 1 127 ? -9.911 6.140 -3.061 1.00 96.19 127 MET A C 1
ATOM 951 O O . MET A 1 127 ? -10.977 5.570 -3.291 1.00 96.19 127 MET A O 1
ATOM 955 N N . HIS A 1 128 ? -9.189 5.904 -1.959 1.00 96.44 128 HIS A N 1
ATOM 956 C CA . HIS A 1 128 ? -9.542 4.826 -1.034 1.00 96.44 128 HIS A CA 1
ATOM 957 C C . HIS A 1 128 ? -9.860 5.287 0.376 1.00 96.44 128 HIS A C 1
ATOM 959 O O . HIS A 1 128 ? -10.855 4.831 0.939 1.00 96.44 128 HIS A O 1
ATOM 965 N N . ILE A 1 129 ? -9.049 6.178 0.939 1.00 95.88 129 ILE A N 1
ATOM 966 C CA . ILE A 1 129 ? -9.130 6.517 2.363 1.00 95.88 129 ILE A CA 1
ATOM 967 C C . ILE A 1 129 ? -10.156 7.628 2.628 1.00 95.88 129 ILE A C 1
ATOM 969 O O . ILE A 1 129 ? -10.929 7.543 3.575 1.00 95.88 129 ILE A O 1
ATOM 973 N N . ASP A 1 130 ? -10.202 8.680 1.808 1.00 93.81 130 ASP A N 1
ATOM 974 C CA . ASP A 1 130 ? -11.140 9.802 1.982 1.00 93.81 130 ASP A CA 1
ATOM 975 C C . ASP A 1 130 ? -12.600 9.376 1.747 1.00 93.81 130 ASP A C 1
ATOM 977 O O . ASP A 1 130 ? -13.509 9.922 2.368 1.00 93.81 130 ASP A O 1
ATOM 981 N N . VAL A 1 131 ? -12.829 8.361 0.909 1.00 93.25 131 VAL A N 1
ATOM 982 C CA . VAL A 1 131 ? -14.169 7.820 0.613 1.00 93.25 131 VAL A CA 1
ATOM 983 C C . VAL A 1 131 ? -14.639 6.756 1.617 1.00 93.25 131 VAL A C 1
ATOM 985 O O . VAL A 1 131 ? -15.777 6.299 1.525 1.00 93.25 131 VAL A O 1
ATOM 988 N N . ARG A 1 132 ? -13.787 6.366 2.577 1.00 92.94 132 ARG A N 1
ATOM 989 C CA . ARG A 1 132 ? -14.075 5.382 3.637 1.00 92.94 132 ARG A CA 1
ATOM 990 C C . ARG A 1 132 ? -13.878 6.032 5.009 1.00 92.94 132 ARG A C 1
ATOM 992 O O . ARG A 1 132 ? -12.794 5.948 5.583 1.00 92.94 132 ARG A O 1
ATOM 999 N N . PRO A 1 133 ? -14.892 6.736 5.544 1.00 86.44 133 PRO A N 1
ATOM 1000 C CA . PRO A 1 133 ? -14.747 7.519 6.777 1.00 86.44 133 PRO A CA 1
ATOM 1001 C C . PRO A 1 133 ? -14.445 6.659 8.014 1.00 86.44 133 PRO A C 1
ATOM 1003 O O . PRO A 1 133 ? -13.951 7.157 9.022 1.00 86.44 133 PRO A O 1
ATOM 1006 N N . ASP A 1 134 ? -14.729 5.363 7.942 1.00 89.69 134 ASP A N 1
ATOM 1007 C CA . ASP A 1 134 ? -14.415 4.360 8.947 1.00 89.69 134 ASP A CA 1
ATOM 1008 C C . ASP A 1 134 ? -12.943 3.911 8.929 1.00 89.69 13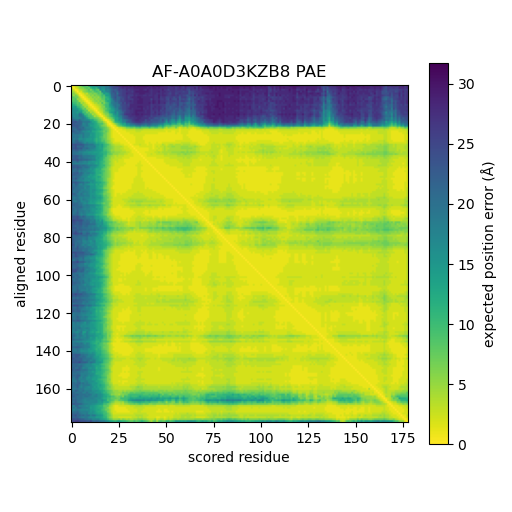4 ASP A C 1
ATOM 1010 O O . ASP A 1 134 ? -12.502 3.295 9.901 1.00 89.69 134 ASP A O 1
ATOM 1014 N N . TRP A 1 135 ? -12.163 4.278 7.906 1.00 94.00 135 TRP A N 1
ATOM 1015 C CA . TRP A 1 135 ? -10.729 4.003 7.814 1.00 94.00 135 TRP A CA 1
ATOM 1016 C C . TRP A 1 135 ? -9.899 5.122 8.443 1.00 94.00 135 TRP A C 1
ATOM 1018 O O . TRP A 1 135 ? -9.539 6.119 7.813 1.00 94.00 135 TRP A O 1
ATOM 1028 N N . SER A 1 136 ? -9.585 4.943 9.723 1.00 92.25 136 SER A N 1
ATOM 1029 C CA . SER A 1 136 ? -8.903 5.949 10.543 1.00 92.25 136 SER A CA 1
ATOM 1030 C C . SER A 1 136 ? -7.547 5.504 11.078 1.00 92.25 136 SER A C 1
ATOM 1032 O O . SER A 1 136 ? -6.714 6.362 11.353 1.00 92.25 136 SER A O 1
ATOM 1034 N N . ARG A 1 137 ? -7.321 4.194 11.212 1.00 95.38 137 ARG A N 1
ATOM 1035 C CA . ARG A 1 137 ? -6.058 3.586 11.639 1.00 95.38 137 ARG A CA 1
ATOM 1036 C C . ARG A 1 137 ? -5.408 2.933 10.440 1.00 95.38 137 ARG A C 1
ATOM 1038 O O . ARG A 1 137 ? -5.850 1.885 9.972 1.00 95.38 137 ARG A O 1
ATOM 1045 N N . LEU A 1 138 ? -4.406 3.609 9.913 1.00 97.50 138 LEU A N 1
ATOM 1046 C CA . LEU A 1 138 ? -3.735 3.242 8.684 1.00 97.50 138 LEU A CA 1
ATOM 1047 C C . LEU A 1 138 ? -2.344 2.736 9.023 1.00 97.50 138 LEU A C 1
ATOM 1049 O O . LEU A 1 138 ? -1.604 3.394 9.760 1.00 97.50 138 LEU A O 1
ATOM 1053 N N . ARG A 1 139 ? -1.971 1.605 8.438 1.00 98.50 139 ARG A N 1
ATOM 1054 C CA . ARG A 1 139 ? -0.594 1.121 8.461 1.00 98.50 139 ARG A CA 1
ATOM 1055 C C . ARG A 1 139 ? -0.003 1.188 7.074 1.00 98.50 139 ARG A C 1
ATOM 1057 O O . ARG A 1 139 ? -0.589 0.664 6.136 1.00 98.50 139 ARG A O 1
ATOM 1064 N N . ILE A 1 140 ? 1.164 1.799 6.944 1.00 98.69 140 ILE A N 1
ATOM 1065 C CA . ILE A 1 140 ? 1.894 1.873 5.681 1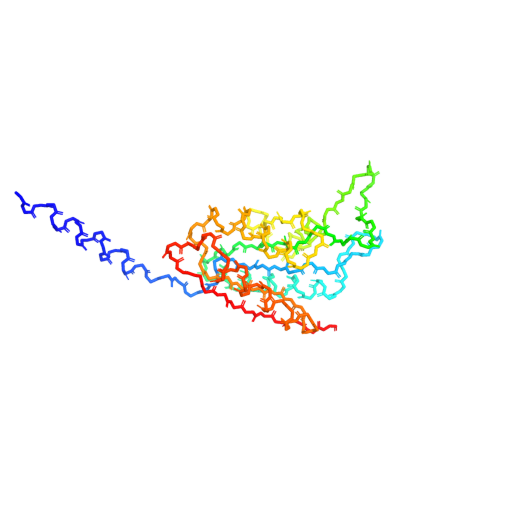.00 98.69 140 ILE A CA 1
ATOM 1066 C C . ILE A 1 140 ? 3.080 0.919 5.748 1.00 98.69 140 ILE A C 1
ATOM 1068 O O . ILE A 1 140 ? 3.938 1.060 6.619 1.00 98.69 140 ILE A O 1
ATOM 1072 N N . ILE A 1 141 ? 3.131 -0.032 4.821 1.00 98.69 141 ILE A N 1
ATOM 1073 C CA . ILE A 1 141 ? 4.201 -1.019 4.698 1.00 98.69 141 ILE A CA 1
ATOM 1074 C C . ILE A 1 141 ? 5.108 -0.624 3.536 1.00 98.69 141 ILE A C 1
ATOM 1076 O O . ILE A 1 141 ? 4.666 -0.475 2.393 1.00 98.69 141 ILE A O 1
ATOM 1080 N N . THR A 1 142 ? 6.395 -0.485 3.831 1.00 98.25 142 THR A N 1
ATOM 1081 C CA . THR A 1 142 ? 7.443 -0.176 2.853 1.00 98.25 142 THR A CA 1
ATOM 1082 C C . THR A 1 142 ? 8.735 -0.917 3.203 1.00 98.25 142 THR A C 1
ATOM 1084 O O . THR A 1 142 ? 8.763 -1.694 4.154 1.00 98.25 142 THR A O 1
ATOM 1087 N N . SER A 1 143 ? 9.804 -0.717 2.434 1.00 96.69 143 SER A N 1
ATOM 1088 C CA . SER A 1 143 ? 11.129 -1.235 2.804 1.00 96.69 143 SER A CA 1
ATOM 1089 C C . SER A 1 143 ? 11.894 -0.269 3.706 1.00 96.69 143 SER A C 1
ATOM 1091 O O . SER A 1 143 ? 11.673 0.945 3.631 1.00 96.69 143 SER A O 1
ATOM 1093 N N . GLU A 1 144 ? 12.849 -0.782 4.483 1.00 96.62 144 GLU A N 1
ATOM 1094 C CA . GLU A 1 144 ? 13.745 0.026 5.324 1.00 96.62 144 GLU A CA 1
ATOM 1095 C C . GLU A 1 144 ? 14.409 1.170 4.545 1.00 96.62 144 GLU A C 1
ATOM 1097 O O . GLU A 1 144 ? 14.311 2.335 4.948 1.00 96.62 144 GLU A O 1
ATOM 1102 N N . PHE A 1 145 ? 14.979 0.879 3.369 1.00 94.50 145 PHE A N 1
ATOM 1103 C CA . PHE A 1 145 ? 15.594 1.881 2.497 1.00 94.50 145 PHE A CA 1
ATOM 1104 C C . PHE A 1 145 ? 14.652 3.041 2.134 1.00 94.50 145 PHE A C 1
ATOM 1106 O O . PHE A 1 145 ? 15.074 4.193 1.998 1.00 94.50 145 PHE A O 1
ATOM 1113 N N . GLN A 1 146 ? 13.355 2.765 1.983 1.00 95.19 146 GLN A N 1
ATOM 1114 C CA . GLN A 1 146 ? 12.361 3.758 1.575 1.00 95.19 146 GLN A CA 1
ATOM 1115 C C . GLN A 1 146 ? 11.662 4.442 2.756 1.00 95.19 146 GLN A C 1
ATOM 1117 O O . GLN A 1 146 ? 10.913 5.401 2.534 1.00 95.19 146 GLN A O 1
ATOM 1122 N N . MET A 1 147 ? 11.892 3.993 3.993 1.00 96.94 147 MET A N 1
ATOM 1123 C CA . MET A 1 147 ? 11.102 4.389 5.160 1.00 96.94 147 MET A CA 1
ATOM 1124 C C . MET A 1 147 ? 11.105 5.903 5.386 1.00 96.94 147 MET A C 1
ATOM 1126 O O . MET A 1 147 ? 10.045 6.527 5.405 1.00 96.94 147 MET A O 1
ATOM 1130 N N . LYS A 1 148 ? 12.287 6.531 5.453 1.00 98.06 148 LYS A N 1
ATOM 1131 C CA . LYS A 1 148 ? 12.412 7.976 5.727 1.00 98.06 148 LYS A CA 1
ATOM 1132 C C . LYS A 1 148 ? 11.648 8.836 4.713 1.00 98.06 148 LYS A C 1
ATOM 1134 O O . LYS A 1 148 ? 10.973 9.793 5.087 1.00 98.06 148 LYS A O 1
ATOM 1139 N N . ARG A 1 149 ? 11.752 8.495 3.423 1.00 97.62 149 ARG A N 1
ATOM 1140 C CA . ARG A 1 149 ? 11.033 9.190 2.344 1.00 97.62 149 ARG A CA 1
ATOM 1141 C C . ARG A 1 149 ? 9.529 8.953 2.448 1.00 97.62 149 ARG A C 1
ATOM 1143 O O . ARG A 1 149 ? 8.757 9.895 2.303 1.00 97.62 149 ARG A O 1
ATOM 1150 N N . THR A 1 150 ? 9.134 7.709 2.705 1.00 98.06 150 THR A N 1
ATOM 1151 C CA . THR A 1 150 ? 7.729 7.314 2.838 1.00 98.06 150 THR A CA 1
ATOM 1152 C C . THR A 1 150 ? 7.068 8.086 3.973 1.00 98.06 150 THR A C 1
ATOM 1154 O O . THR A 1 150 ? 6.049 8.720 3.734 1.00 98.06 150 THR A O 1
ATOM 115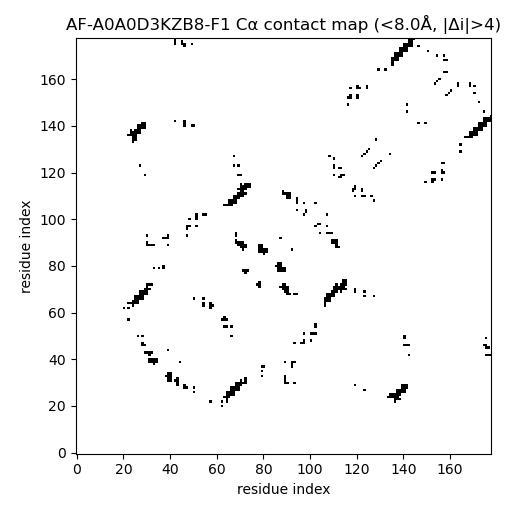7 N N . GLN A 1 151 ? 7.683 8.136 5.157 1.00 98.31 151 GLN A N 1
ATOM 1158 C CA . GLN A 1 151 ? 7.159 8.878 6.307 1.00 98.31 151 GLN A CA 1
ATOM 1159 C C . GLN A 1 151 ? 6.973 10.364 6.010 1.00 98.31 151 GLN A C 1
ATOM 1161 O O . GLN A 1 151 ? 5.887 10.896 6.213 1.00 98.31 151 GLN A O 1
ATOM 1166 N N . ALA A 1 152 ? 8.000 11.026 5.468 1.00 98.38 152 ALA A N 1
ATOM 1167 C CA . ALA A 1 152 ? 7.926 12.454 5.168 1.00 98.38 152 ALA A CA 1
ATOM 1168 C C . ALA A 1 152 ? 6.773 12.790 4.205 1.00 98.38 152 ALA A C 1
ATOM 1170 O O . ALA A 1 152 ? 6.040 13.756 4.417 1.00 98.38 152 ALA A O 1
ATOM 1171 N N . ILE A 1 153 ? 6.598 11.979 3.158 1.00 98.50 153 ILE A N 1
ATOM 1172 C CA . ILE A 1 153 ? 5.569 12.198 2.139 1.00 98.50 153 ILE A CA 1
ATOM 1173 C C . ILE A 1 153 ? 4.181 11.836 2.670 1.00 98.50 153 ILE A C 1
ATOM 1175 O O . ILE A 1 153 ? 3.247 12.621 2.517 1.00 98.50 153 ILE A O 1
ATOM 1179 N N . TYR A 1 154 ? 4.026 10.673 3.301 1.00 98.06 154 TYR A N 1
ATOM 1180 C CA . TYR A 1 154 ? 2.728 10.225 3.794 1.00 98.06 154 TYR A CA 1
ATOM 1181 C C . TYR A 1 154 ? 2.241 11.063 4.971 1.00 98.06 154 TYR A C 1
ATOM 1183 O O . TYR A 1 154 ? 1.061 11.393 5.006 1.00 98.06 154 TYR A O 1
ATOM 1191 N N . ASP A 1 155 ? 3.109 11.505 5.882 1.00 97.25 155 ASP A N 1
ATOM 1192 C CA . ASP A 1 155 ? 2.697 12.437 6.933 1.00 97.25 155 ASP A CA 1
ATOM 1193 C C . ASP A 1 155 ? 2.237 13.769 6.337 1.00 97.25 155 ASP A C 1
ATOM 1195 O O . ASP A 1 155 ? 1.186 14.286 6.721 1.00 97.25 155 ASP A O 1
ATOM 1199 N N . TRP A 1 156 ? 2.958 14.301 5.347 1.00 97.06 156 TRP A N 1
ATOM 1200 C CA . TRP A 1 156 ? 2.518 15.507 4.652 1.00 97.06 156 TRP A CA 1
ATOM 1201 C C . TRP A 1 156 ? 1.154 15.307 3.981 1.00 97.06 156 TRP A C 1
ATOM 1203 O O . TRP A 1 156 ? 0.238 16.097 4.210 1.00 97.06 156 TRP A O 1
ATOM 1213 N N . VAL A 1 157 ? 0.974 14.241 3.203 1.00 97.06 157 VAL A N 1
ATOM 1214 C CA . VAL A 1 157 ? -0.272 14.017 2.463 1.00 97.06 157 VAL A CA 1
ATOM 1215 C C . VAL A 1 157 ? -1.437 13.663 3.385 1.00 97.06 157 VAL A C 1
ATOM 1217 O O . VAL A 1 157 ? -2.541 14.139 3.155 1.00 97.06 157 VAL A O 1
ATOM 1220 N N . PHE A 1 158 ? -1.244 12.861 4.429 1.00 95.38 158 PHE A N 1
ATOM 1221 C CA . PHE A 1 158 ? -2.346 12.388 5.274 1.00 95.38 158 PHE A CA 1
ATOM 1222 C C . PHE A 1 158 ? -2.679 13.320 6.436 1.00 95.38 158 PHE A C 1
ATOM 1224 O O . PHE A 1 158 ? -3.817 13.297 6.907 1.00 95.38 158 PHE A O 1
ATOM 1231 N N . LYS A 1 159 ? -1.714 14.121 6.903 1.00 92.88 159 LYS A N 1
ATOM 1232 C CA . LYS A 1 159 ? -1.867 14.988 8.083 1.00 92.88 159 LYS A CA 1
ATOM 1233 C C . LYS A 1 159 ? -1.701 16.474 7.761 1.00 92.88 159 LYS A C 1
ATOM 1235 O O . LYS A 1 159 ? -2.217 17.301 8.503 1.00 92.88 159 LYS A O 1
ATOM 1240 N N . GLY A 1 160 ? -0.999 16.829 6.684 1.00 92.88 160 GLY A N 1
ATOM 1241 C CA . GLY A 1 160 ? -0.723 18.222 6.312 1.00 92.88 160 GLY A CA 1
ATOM 1242 C C . GLY A 1 160 ? -1.600 18.773 5.183 1.00 92.88 160 GLY A C 1
ATOM 1243 O O . GLY A 1 160 ? -1.994 19.938 5.223 1.00 92.88 160 GLY A O 1
ATOM 1244 N N . LEU A 1 161 ? -1.917 17.958 4.173 1.00 94.00 161 LEU A N 1
ATOM 1245 C CA . LEU A 1 161 ? -2.635 18.403 2.977 1.00 94.00 161 LEU A CA 1
ATOM 1246 C C . LEU A 1 161 ? -4.151 18.512 3.237 1.00 94.00 161 LEU A C 1
ATOM 1248 O O . LEU A 1 161 ? -4.815 17.531 3.570 1.00 94.00 161 LEU A O 1
ATOM 1252 N N . GLN A 1 162 ? -4.722 19.702 3.060 1.00 92.44 162 GLN A N 1
ATOM 1253 C CA . GLN A 1 162 ? -6.155 19.958 3.260 1.00 92.44 162 GLN A CA 1
ATOM 1254 C C . GLN A 1 162 ? -7.000 19.513 2.049 1.00 92.44 162 GLN A C 1
ATOM 1256 O O . GLN A 1 162 ? -6.478 19.498 0.934 1.00 92.44 162 GLN A O 1
ATOM 1261 N N . PRO A 1 163 ? -8.296 19.186 2.233 1.00 90.25 163 PRO A N 1
ATOM 1262 C CA . PRO A 1 163 ? -9.054 19.191 3.493 1.00 90.25 163 PRO A CA 1
ATOM 1263 C C . PRO A 1 163 ? -8.840 17.915 4.315 1.00 90.25 163 PRO A C 1
ATOM 1265 O O . PRO A 1 163 ? -8.951 16.819 3.781 1.00 90.25 163 PRO A O 1
ATOM 1268 N N . LEU A 1 164 ? -8.566 18.026 5.614 1.00 83.31 164 LEU A N 1
ATOM 1269 C CA . LEU A 1 164 ? -8.459 16.847 6.483 1.00 83.31 164 LEU A CA 1
ATOM 1270 C C . LEU A 1 164 ? -9.841 16.297 6.879 1.00 83.31 164 LEU A C 1
ATOM 1272 O O . LEU A 1 164 ? -10.795 17.072 7.002 1.00 83.31 164 LEU A O 1
ATOM 1276 N N . PRO A 1 165 ? -9.970 14.977 7.113 1.00 79.00 165 PRO A N 1
ATOM 1277 C CA . PRO A 1 165 ? -11.195 14.415 7.668 1.00 79.00 165 PRO A CA 1
ATOM 1278 C C . PRO A 1 165 ? -11.479 15.006 9.056 1.00 79.00 165 PRO A C 1
ATOM 1280 O O . PRO A 1 165 ? -10.564 15.253 9.841 1.00 79.00 165 PRO A O 1
ATOM 1283 N N . ALA A 1 166 ? -12.762 15.195 9.378 1.00 72.06 166 ALA A N 1
ATOM 1284 C CA . ALA A 1 166 ? -13.182 15.730 10.678 1.00 72.06 166 ALA A CA 1
ATOM 1285 C C . ALA A 1 166 ? -12.742 14.836 11.851 1.00 72.06 166 ALA A C 1
ATOM 1287 O O . ALA A 1 166 ? -12.452 15.317 12.944 1.00 72.06 166 ALA A O 1
ATOM 1288 N N . GLN A 1 167 ? -12.692 13.526 11.611 1.00 71.56 167 GLN A N 1
ATOM 1289 C CA . GLN A 1 167 ? -12.129 12.535 12.516 1.00 71.56 167 GLN A CA 1
ATOM 1290 C C . GLN A 1 167 ? -10.684 12.314 12.061 1.00 71.56 167 GLN A C 1
ATOM 1292 O O . GLN A 1 167 ? -10.460 11.857 10.942 1.00 71.56 167 GLN A O 1
ATOM 1297 N N . GLY A 1 168 ? -9.709 12.717 12.879 1.00 79.38 168 GLY A N 1
ATOM 1298 C CA . GLY A 1 168 ? -8.289 12.594 12.538 1.00 79.38 168 GLY A CA 1
ATOM 1299 C C . GLY A 1 168 ? -7.874 11.159 12.182 1.00 79.38 168 GLY A C 1
ATOM 1300 O O . GLY A 1 168 ? -8.582 10.197 12.482 1.00 79.38 168 GLY A O 1
ATOM 1301 N N . ARG A 1 169 ? -6.705 11.015 11.549 1.00 89.19 169 ARG A N 1
ATOM 1302 C CA . ARG A 1 169 ? -6.142 9.718 11.147 1.00 89.19 169 ARG A CA 1
ATOM 1303 C C . ARG A 1 169 ? -4.917 9.370 11.970 1.00 89.19 169 ARG A C 1
ATOM 1305 O O . ARG A 1 169 ? -3.985 10.166 12.078 1.00 89.19 169 ARG A O 1
ATOM 1312 N N . GLU A 1 170 ? -4.905 8.154 12.484 1.00 94.19 170 GLU A N 1
ATOM 1313 C CA . GLU A 1 170 ? -3.714 7.514 13.008 1.00 94.19 170 GLU A CA 1
ATOM 1314 C C . GLU A 1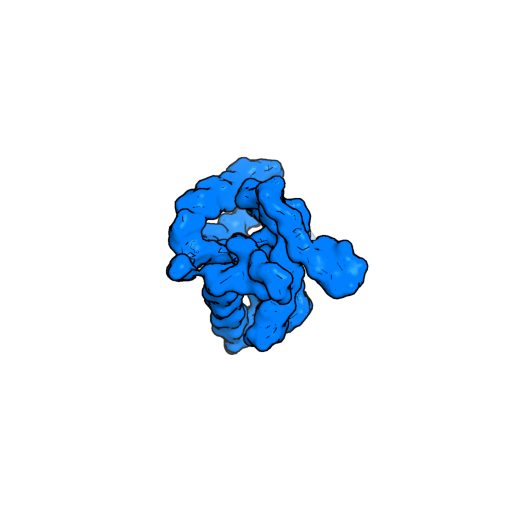 170 ? -2.988 6.834 11.848 1.00 94.19 170 GLU A C 1
ATOM 1316 O O . GLU A 1 170 ? -3.548 5.990 11.153 1.00 94.19 170 GLU A O 1
ATOM 1321 N N . VAL A 1 171 ? -1.742 7.239 11.613 1.00 96.00 171 VAL A N 1
ATOM 1322 C CA . VAL A 1 171 ? -0.894 6.685 10.556 1.00 96.00 171 VAL A CA 1
ATOM 1323 C C . VAL A 1 171 ? 0.339 6.095 11.217 1.00 96.00 171 VAL A C 1
ATOM 1325 O O . VAL A 1 171 ? 1.111 6.828 11.841 1.00 96.00 171 VAL A O 1
ATOM 1328 N N . THR A 1 172 ? 0.499 4.785 11.070 1.00 97.94 172 THR A N 1
ATOM 1329 C CA . THR A 1 172 ? 1.641 4.004 11.545 1.00 97.94 172 THR A CA 1
ATOM 1330 C C . THR A 1 172 ? 2.422 3.445 10.359 1.00 97.94 172 THR A C 1
ATOM 1332 O O . THR A 1 172 ? 1.913 3.364 9.240 1.00 97.94 172 THR A O 1
ATOM 1335 N N . TYR A 1 173 ? 3.678 3.081 10.599 1.00 98.31 173 TYR A N 1
ATOM 1336 C CA . TYR A 1 173 ? 4.600 2.628 9.565 1.00 98.31 173 TYR A CA 1
ATOM 1337 C C . TYR A 1 173 ? 5.231 1.303 9.981 1.00 98.31 173 TYR A C 1
ATOM 1339 O O . TYR A 1 173 ? 5.589 1.135 11.146 1.00 98.31 173 TYR A O 1
ATOM 1347 N N . ASP A 1 174 ? 5.376 0.395 9.025 1.00 97.81 174 ASP A N 1
ATOM 1348 C CA . ASP A 1 174 ? 6.049 -0.891 9.187 1.00 97.81 174 ASP A CA 1
ATOM 1349 C C . ASP A 1 174 ? 7.070 -1.060 8.053 1.00 97.81 174 ASP A C 1
ATOM 1351 O O . ASP A 1 174 ? 6.799 -0.707 6.898 1.00 97.81 174 ASP A O 1
ATOM 1355 N N . ALA A 1 175 ? 8.261 -1.541 8.396 1.00 96.81 175 ALA A N 1
ATOM 1356 C CA . ALA A 1 175 ? 9.350 -1.750 7.453 1.00 96.81 175 ALA A CA 1
ATOM 1357 C C . ALA A 1 175 ? 9.616 -3.244 7.298 1.00 96.81 175 ALA A C 1
ATOM 1359 O O . ALA A 1 175 ? 9.534 -3.997 8.265 1.00 96.81 175 ALA A O 1
ATOM 1360 N N . VAL A 1 176 ? 9.988 -3.654 6.092 1.00 96.75 176 VAL A N 1
ATOM 1361 C CA . VAL A 1 176 ? 10.610 -4.958 5.850 1.00 96.75 176 VAL A CA 1
ATOM 1362 C C . VAL A 1 176 ? 12.009 -4.761 5.284 1.00 96.75 176 VAL A C 1
ATOM 1364 O O . VAL A 1 176 ? 12.265 -3.766 4.596 1.00 96.75 176 VAL A O 1
ATOM 1367 N N . ASP A 1 177 ? 12.878 -5.731 5.534 1.00 92.88 177 ASP A N 1
ATOM 1368 C CA . ASP A 1 177 ? 14.246 -5.740 5.023 1.00 92.88 177 ASP A CA 1
ATOM 1369 C C . ASP A 1 177 ? 14.278 -5.693 3.480 1.00 92.88 177 ASP A C 1
ATOM 1371 O O . ASP A 1 177 ? 13.352 -6.152 2.788 1.00 92.88 177 ASP A O 1
ATOM 1375 N N . ASP A 1 178 ? 15.353 -5.123 2.934 1.00 78.12 178 ASP A N 1
ATOM 1376 C CA . ASP A 1 178 ? 15.646 -5.022 1.494 1.00 78.12 178 ASP A CA 1
ATOM 1377 C C . ASP A 1 178 ? 16.311 -6.270 0.887 1.00 78.12 178 ASP A C 1
ATOM 1379 O O . ASP A 1 178 ? 16.778 -7.160 1.625 1.00 78.12 178 ASP A O 1
#

Organism: Emiliania huxleyi (strain CCMP1516) (NCBI:txid280463)

InterPro domains:
  IPR003848 Domain of unknown function DUF218 [PF02698] (25-165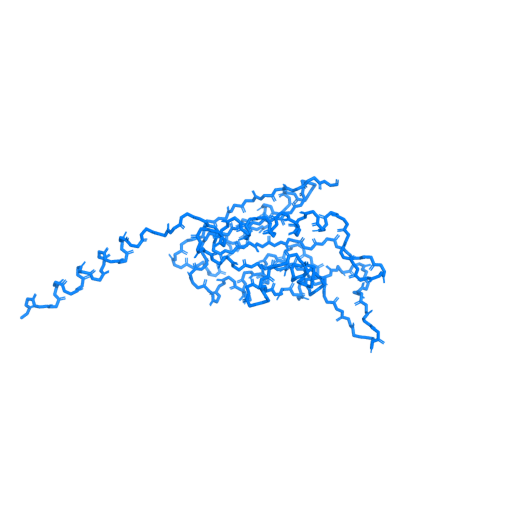)
  IPR003848 Domain of unknown function DUF218 [cd06259] (25-166)
  IPR014729 Rossmann-like alpha/beta/alpha sandwich fold [G3DSA:3.40.50.620] (9-166)
  IPR051599 Cell Envelope Integrity and Synthesis Associated Protein [PTHR30336] (16-167)

Radius of gyration: 18.36 Å; Cα contacts (8 Å, |Δi|>4): 308; chains: 1; bounding box: 56×36×53 Å

Foldseek 3Di:
DPPVVVVVVVVVVVVVPPPPDDAAQAEEQEADDADLVLAGPVQSVQLLVVVLVRQVVQVVVVDHHAYEQFWQAAPPDFAHADPVRDRGGNSVSSLVVNVVSVRDNVSYHYDNPDRDLLSRLQSCCPVPPVVCLVRAEYEYEHAPVCQVVNCVNNCCNQPNDDDHDPRHHHYHYDHDYD

Secondary structure (DSSP, 8-state):
-THHHHHHHHHHHHHHH--PPSS-SEEEEE---B-TTSPBPHHHHHHHHHHHHHHHHHHHTT---EEEEE---BTTBPPPB-TTS-B--HHHHHHHHHHHTT--GGGEEEE-S-SSHHHHHHHHIIIIITT-TT--EEEEEEEHHHHHHHHHHHHIIIIISSSPPSS--EEEEEEE--

Sequence (178 aa):
MFRWFVCLLLVAALTLAYRRTPGDDAIIVLAGGVGDDGVPHEAVMRRLRRAAELYAAQAAAGLRPGIVCNGGGTTHKPKWVDANGYAVPEAALMGKQLEAMGVRAEDIYVEGYSDDTIGNAFFARVMHIDVRPDWSRLRIITSEFQMKRTQAIYDWVFKGLQPLPAQGREVTYDAVDD

Nearest PDB structures (foldseek):
  8abp-assembly1_A  TM=3.647E-01  e=2.531E-01  Escherichia coli
  5abp-assembly1_A  TM=3.943E-01  e=3.974E-01  Escherichia coli
  3h5t-assembly1_A  TM=3.937E-01  e=5.484E-01  Corynebacterium glutamicum
  8d8k-assembly1_K  TM=4.848E-01  e=9.338E+00  Saccharomyces cerevisiae

Mean predicted aligned error: 6.57 Å